Protein AF-A0A1Q8QD48-F1 (afdb_monomer_lite)

Structure (mmCIF, N/CA/C/O backbone):
data_AF-A0A1Q8QD48-F1
#
_entry.id   AF-A0A1Q8QD48-F1
#
loop_
_atom_site.group_PDB
_atom_site.id
_atom_site.type_symbol
_atom_site.label_atom_id
_atom_site.label_alt_id
_atom_site.label_comp_id
_atom_site.label_asym_id
_atom_site.label_entity_id
_atom_site.label_seq_id
_atom_site.pdbx_PDB_ins_code
_atom_site.Cartn_x
_atom_site.Cartn_y
_atom_site.Cartn_z
_atom_site.occupancy
_atom_site.B_iso_or_equiv
_atom_site.auth_seq_id
_atom_site.auth_comp_id
_atom_site.auth_asym_id
_atom_site.auth_atom_id
_atom_site.pdbx_PDB_model_num
ATOM 1 N N . MET A 1 1 ? 2.555 -24.378 -11.777 1.00 72.38 1 MET A N 1
ATOM 2 C CA . MET A 1 1 ? 2.546 -22.949 -12.158 1.00 72.38 1 MET A CA 1
ATOM 3 C C . MET A 1 1 ? 3.337 -22.223 -11.089 1.00 72.38 1 MET A C 1
ATOM 5 O O . MET A 1 1 ? 3.162 -22.597 -9.940 1.00 72.38 1 MET A O 1
ATOM 9 N N . ALA A 1 2 ? 4.235 -21.308 -11.454 1.00 91.12 2 ALA A N 1
ATOM 10 C CA . ALA A 1 2 ? 5.030 -20.559 -10.479 1.00 91.12 2 ALA A CA 1
ATOM 11 C C . ALA A 1 2 ? 4.409 -19.172 -10.246 1.00 91.12 2 ALA A C 1
ATOM 13 O O . ALA A 1 2 ? 4.040 -18.498 -11.209 1.00 91.12 2 ALA A O 1
ATOM 14 N N . SER A 1 3 ? 4.301 -18.767 -8.985 1.00 95.19 3 SER A N 1
ATOM 15 C CA . SER A 1 3 ? 3.866 -17.458 -8.505 1.00 95.19 3 SER A CA 1
ATOM 16 C C . SER A 1 3 ? 5.084 -16.547 -8.335 1.00 95.19 3 SER A C 1
ATOM 18 O O . SER A 1 3 ? 5.911 -16.737 -7.441 1.00 95.19 3 SER A O 1
ATOM 20 N N . VAL A 1 4 ? 5.222 -15.555 -9.219 1.00 97.25 4 VAL A N 1
ATOM 21 C CA . VAL A 1 4 ? 6.337 -14.596 -9.199 1.00 97.25 4 VAL A CA 1
ATOM 22 C C . VAL A 1 4 ? 5.807 -13.200 -8.913 1.00 97.25 4 VAL A C 1
ATOM 24 O O . VAL A 1 4 ? 4.883 -12.729 -9.572 1.00 97.25 4 VAL A O 1
ATOM 27 N N . SER A 1 5 ? 6.421 -12.513 -7.954 1.00 97.81 5 SER A N 1
ATOM 28 C CA . SER A 1 5 ? 6.022 -11.174 -7.538 1.00 97.81 5 SER A CA 1
ATOM 29 C C . SER A 1 5 ? 7.108 -10.135 -7.813 1.00 97.81 5 SER A C 1
ATOM 31 O O . SER A 1 5 ? 8.274 -10.336 -7.470 1.00 97.81 5 SER A O 1
ATOM 33 N N . VAL A 1 6 ? 6.721 -8.997 -8.398 1.00 98.25 6 VAL A N 1
ATOM 34 C CA . VAL A 1 6 ? 7.604 -7.845 -8.635 1.00 98.25 6 VAL A CA 1
ATOM 35 C C . VAL A 1 6 ? 7.348 -6.785 -7.572 1.00 98.25 6 VAL A C 1
ATOM 37 O O . VAL A 1 6 ? 6.265 -6.209 -7.504 1.00 98.25 6 VAL A O 1
ATOM 40 N N . MET A 1 7 ? 8.350 -6.500 -6.743 1.00 98.31 7 MET A N 1
ATOM 41 C CA . MET A 1 7 ? 8.185 -5.676 -5.547 1.00 98.31 7 MET A CA 1
ATOM 42 C C . MET A 1 7 ? 9.182 -4.511 -5.503 1.00 98.31 7 MET A C 1
ATOM 44 O O . ME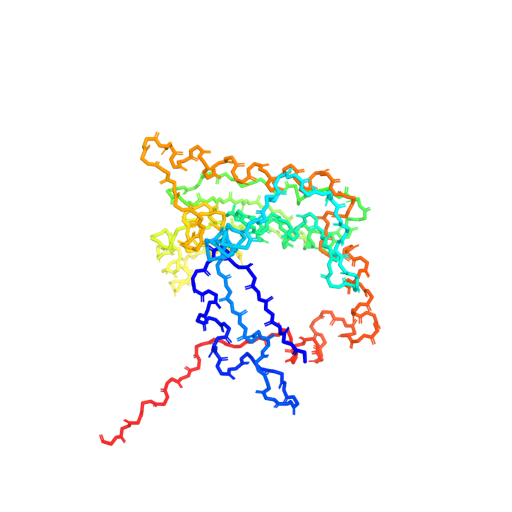T A 1 7 ? 10.370 -4.680 -5.772 1.00 98.31 7 MET A O 1
ATOM 48 N N . PRO A 1 8 ? 8.789 -3.306 -5.061 1.00 97.81 8 PRO A N 1
ATOM 49 C CA . PRO A 1 8 ? 9.738 -2.215 -4.831 1.00 97.81 8 PRO A CA 1
ATOM 50 C C . PRO A 1 8 ? 10.552 -2.403 -3.533 1.00 97.81 8 PRO A C 1
ATOM 52 O O . PRO A 1 8 ? 11.228 -1.485 -3.071 1.00 97.81 8 PRO A O 1
ATOM 55 N N . CYS A 1 9 ? 10.491 -3.579 -2.905 1.00 97.44 9 CYS A N 1
ATOM 56 C CA . CYS A 1 9 ? 10.984 -3.834 -1.559 1.00 97.44 9 CYS A CA 1
ATOM 57 C C . CYS A 1 9 ? 11.809 -5.120 -1.507 1.00 97.44 9 CYS A C 1
ATOM 59 O O . CYS A 1 9 ? 11.377 -6.165 -1.983 1.00 97.44 9 CYS A O 1
ATOM 61 N N . THR A 1 10 ? 12.973 -5.057 -0.864 1.00 96.88 10 THR A N 1
ATOM 62 C CA . THR A 1 10 ? 13.809 -6.235 -0.607 1.00 96.88 10 THR A CA 1
ATOM 63 C C . THR A 1 10 ? 13.262 -7.092 0.534 1.00 96.88 10 THR A C 1
ATOM 65 O O . THR A 1 10 ? 13.384 -8.311 0.479 1.00 96.88 10 THR A O 1
ATOM 68 N N . ALA A 1 11 ? 12.594 -6.495 1.529 1.00 97.62 11 ALA A N 1
ATOM 69 C CA . ALA A 1 11 ? 12.016 -7.232 2.657 1.00 97.62 11 ALA A CA 1
ATOM 70 C C . ALA A 1 11 ? 10.914 -8.218 2.230 1.00 97.62 11 ALA A C 1
ATOM 72 O O . ALA A 1 11 ? 10.701 -9.220 2.903 1.00 97.62 11 ALA A O 1
ATOM 73 N N . LYS A 1 12 ? 10.264 -7.989 1.079 1.00 98.12 12 LYS A N 1
ATOM 74 C CA . LYS A 1 12 ? 9.277 -8.920 0.515 1.00 98.12 12 LYS A CA 1
ATOM 75 C C . LYS A 1 12 ? 9.879 -10.278 0.133 1.00 98.12 12 LYS A C 1
ATOM 77 O O . LYS A 1 12 ? 9.175 -11.274 0.217 1.00 98.12 12 LYS A O 1
ATOM 82 N N . LYS A 1 13 ? 11.183 -10.349 -0.180 1.00 98.31 13 LYS A N 1
ATOM 83 C CA . LYS A 1 13 ? 11.887 -11.634 -0.356 1.00 98.31 13 LYS A CA 1
ATOM 84 C C . LYS A 1 13 ? 11.921 -12.442 0.948 1.00 98.31 13 LYS A C 1
ATOM 86 O O . LYS A 1 13 ? 11.755 -13.650 0.913 1.00 98.31 13 LYS A O 1
ATOM 91 N N . HIS A 1 14 ? 12.124 -11.776 2.089 1.00 97.19 14 HIS A N 1
ATOM 92 C CA . HIS A 1 14 ? 12.097 -12.435 3.397 1.00 97.19 14 HIS A CA 1
ATOM 93 C C . HIS A 1 14 ? 10.675 -12.826 3.805 1.00 97.19 14 HIS A C 1
ATOM 95 O O . HIS A 1 14 ? 10.479 -13.929 4.297 1.00 97.19 14 HIS A O 1
ATOM 101 N N . GLU A 1 15 ? 9.689 -11.953 3.571 1.00 97.75 15 GLU A N 1
ATOM 102 C CA . GLU A 1 15 ? 8.283 -12.267 3.843 1.00 97.75 15 GLU A CA 1
ATOM 103 C C . GLU A 1 15 ? 7.838 -13.520 3.080 1.00 97.75 15 GLU A C 1
ATOM 105 O O . GLU A 1 15 ? 7.364 -14.447 3.719 1.00 97.75 15 GLU A O 1
ATOM 110 N N . ALA A 1 16 ? 8.075 -13.592 1.766 1.00 97.25 16 ALA A N 1
ATOM 111 C CA . ALA A 1 16 ? 7.722 -14.756 0.944 1.00 97.25 16 ALA A CA 1
ATOM 112 C C . ALA A 1 16 ? 8.413 -16.064 1.377 1.00 97.25 16 ALA A C 1
ATOM 114 O O . ALA A 1 16 ? 7.926 -17.144 1.074 1.00 97.25 16 ALA A O 1
ATOM 115 N N . ALA A 1 17 ? 9.541 -15.975 2.090 1.00 96.00 17 ALA A N 1
ATOM 116 C CA . ALA A 1 17 ? 10.284 -17.131 2.588 1.00 96.00 17 ALA A CA 1
ATOM 117 C C . ALA A 1 17 ? 9.842 -17.591 3.992 1.00 96.00 17 ALA A C 1
ATOM 119 O O . ALA A 1 17 ? 10.458 -18.499 4.557 1.00 96.00 17 ALA A O 1
ATOM 120 N N . ARG A 1 18 ? 8.831 -16.953 4.595 1.00 95.75 18 ARG A N 1
ATOM 121 C CA . ARG A 1 18 ? 8.318 -17.345 5.913 1.00 95.75 18 ARG A CA 1
ATOM 122 C C . ARG A 1 18 ? 7.632 -18.714 5.831 1.00 95.75 18 ARG A C 1
ATOM 124 O O . ARG A 1 18 ? 6.765 -18.887 4.979 1.00 95.75 18 ARG A O 1
ATOM 131 N N . PRO A 1 19 ? 7.968 -19.671 6.716 1.00 93.38 19 PRO A N 1
ATOM 132 C CA . PRO A 1 19 ? 7.455 -21.041 6.635 1.00 93.38 19 PRO A CA 1
ATOM 133 C C . PRO A 1 19 ? 5.935 -21.150 6.817 1.00 93.38 19 PRO A C 1
ATOM 135 O O . PRO A 1 19 ? 5.340 -22.132 6.390 1.00 93.38 19 PRO A O 1
ATOM 138 N N . GLU A 1 20 ? 5.308 -20.169 7.463 1.00 93.50 20 GLU A N 1
ATOM 139 C CA . GLU A 1 20 ? 3.861 -20.088 7.653 1.00 93.50 20 GLU A CA 1
ATOM 140 C C . GLU A 1 20 ? 3.093 -19.499 6.456 1.00 93.50 20 GLU A C 1
ATOM 142 O O . GLU A 1 20 ? 1.866 -19.508 6.488 1.00 93.50 20 GLU A O 1
ATOM 147 N N . LEU A 1 21 ? 3.774 -18.971 5.430 1.00 95.06 21 LEU A N 1
ATOM 148 C CA . LEU A 1 21 ? 3.150 -18.417 4.217 1.00 95.06 21 LEU A CA 1
ATOM 149 C C . LEU A 1 21 ? 3.179 -19.442 3.078 1.00 95.06 21 LEU A C 1
ATOM 151 O O . LEU A 1 21 ? 3.873 -19.286 2.067 1.00 95.06 21 LEU A O 1
ATOM 155 N N . CYS A 1 22 ? 2.443 -20.526 3.305 1.00 94.06 22 CYS A N 1
ATOM 156 C CA . CYS A 1 22 ? 2.311 -21.646 2.390 1.00 94.06 22 CYS A CA 1
ATOM 157 C C . CYS A 1 22 ? 0.847 -22.082 2.291 1.00 94.06 22 CYS A C 1
ATOM 159 O O . CYS A 1 22 ? 0.117 -22.085 3.286 1.00 94.06 22 CYS A O 1
ATOM 161 N N . ALA A 1 23 ? 0.459 -22.576 1.118 1.00 89.88 23 ALA A N 1
ATOM 162 C CA . ALA A 1 23 ? -0.851 -23.154 0.876 1.00 89.88 23 ALA A CA 1
ATOM 163 C C . ALA A 1 23 ? -1.100 -24.343 1.832 1.00 89.88 23 ALA A C 1
ATOM 165 O O . ALA A 1 23 ? -0.336 -25.316 1.788 1.00 89.88 23 ALA A O 1
ATOM 166 N N . PRO A 1 24 ? -2.173 -24.329 2.649 1.00 85.44 24 PRO A N 1
ATOM 167 C CA . PRO A 1 24 ? -2.380 -25.328 3.704 1.00 85.44 24 PRO A CA 1
ATOM 168 C C . PRO A 1 24 ? -2.410 -26.783 3.219 1.00 85.44 24 PRO A C 1
ATOM 170 O O . PRO A 1 24 ? -1.944 -27.682 3.914 1.00 85.44 24 PRO A O 1
ATOM 173 N N . GLU A 1 25 ? -2.946 -27.027 2.021 1.00 85.81 25 GLU A N 1
ATOM 174 C CA . GLU A 1 25 ? -3.147 -28.382 1.493 1.00 85.81 25 GLU A CA 1
ATOM 175 C C . GLU A 1 25 ? -1.878 -29.000 0.889 1.00 85.81 25 GLU A C 1
ATOM 177 O O . GLU A 1 25 ? -1.669 -30.208 0.983 1.00 85.81 25 GLU A O 1
ATOM 182 N N . SER A 1 26 ? -1.039 -28.188 0.242 1.00 89.56 26 SER A N 1
ATOM 183 C CA . SER A 1 26 ? 0.125 -28.663 -0.517 1.00 89.56 26 SER A CA 1
ATOM 184 C C . SER A 1 26 ? 1.457 -28.377 0.174 1.00 89.56 26 SER A C 1
ATOM 186 O O . SER A 1 26 ? 2.468 -28.981 -0.184 1.00 89.56 26 SER A O 1
ATOM 188 N N . GLY A 1 27 ? 1.475 -27.447 1.134 1.00 90.62 27 GLY A N 1
ATOM 189 C CA . GLY A 1 27 ? 2.695 -26.928 1.747 1.00 90.62 27 GLY A CA 1
ATOM 190 C C . GLY A 1 27 ? 3.569 -26.117 0.786 1.00 90.62 27 GLY A C 1
ATOM 191 O O . GLY A 1 27 ? 4.709 -25.808 1.128 1.00 90.62 27 GLY A O 1
ATOM 192 N N . LEU A 1 28 ? 3.072 -25.794 -0.414 1.00 93.75 28 LEU A N 1
ATOM 193 C CA . LEU A 1 28 ? 3.795 -24.963 -1.374 1.00 93.75 28 LEU A CA 1
ATOM 194 C C . LEU A 1 28 ? 3.789 -23.497 -0.918 1.00 93.75 28 LEU A C 1
ATOM 196 O O . LEU A 1 28 ? 2.756 -23.048 -0.421 1.00 93.75 28 LEU A O 1
ATOM 200 N N . PRO A 1 29 ? 4.885 -22.744 -1.115 1.00 95.25 29 PRO A N 1
ATOM 201 C CA . PRO A 1 29 ? 4.921 -21.318 -0.801 1.00 95.25 29 PRO A CA 1
ATOM 202 C C . PRO A 1 29 ? 3.826 -20.536 -1.534 1.00 95.25 29 PRO A C 1
ATOM 204 O O . PRO A 1 29 ? 3.558 -20.796 -2.707 1.00 95.25 29 PRO A O 1
ATOM 207 N N . ASP A 1 30 ? 3.245 -19.529 -0.878 1.00 95.50 30 ASP A N 1
ATOM 208 C CA . ASP A 1 30 ? 2.248 -18.648 -1.513 1.00 95.50 30 ASP A CA 1
ATOM 209 C C . ASP A 1 30 ? 2.860 -17.832 -2.673 1.00 95.50 30 ASP A C 1
ATOM 211 O O . ASP A 1 30 ? 2.208 -17.511 -3.674 1.00 95.50 30 ASP A O 1
ATOM 215 N N . VAL A 1 31 ? 4.145 -17.489 -2.540 1.00 97.44 31 VAL A N 1
ATOM 216 C CA . VAL A 1 31 ? 4.940 -16.769 -3.540 1.00 97.44 31 VAL A CA 1
ATOM 217 C C . VAL A 1 31 ? 6.268 -17.495 -3.722 1.00 97.44 31 VAL A C 1
ATOM 219 O O . VAL A 1 31 ? 7.122 -17.453 -2.840 1.00 97.44 31 VAL A O 1
ATOM 222 N N . ASP A 1 32 ? 6.469 -18.120 -4.884 1.00 96.88 32 ASP A N 1
ATOM 223 C CA . ASP A 1 32 ? 7.691 -18.876 -5.183 1.00 96.88 32 ASP A CA 1
ATOM 224 C C . ASP A 1 32 ? 8.918 -17.962 -5.285 1.00 96.88 32 ASP A C 1
ATOM 226 O O . ASP A 1 32 ? 10.007 -18.301 -4.820 1.00 96.88 32 ASP A O 1
ATOM 230 N N . VAL A 1 33 ? 8.765 -16.798 -5.929 1.00 97.56 33 VAL A N 1
ATOM 231 C CA . VAL A 1 33 ? 9.881 -15.881 -6.191 1.00 97.56 33 VAL A CA 1
ATOM 232 C C . VAL A 1 33 ? 9.442 -14.430 -6.055 1.00 97.56 33 VAL A C 1
ATOM 234 O O . VAL A 1 33 ? 8.462 -13.996 -6.654 1.00 97.56 33 VAL A O 1
ATOM 237 N N . VAL A 1 34 ? 10.244 -13.639 -5.342 1.00 98.56 34 VAL A N 1
ATOM 238 C CA . VAL A 1 34 ? 10.137 -12.177 -5.339 1.00 98.56 34 VAL A CA 1
ATOM 239 C C . VAL A 1 34 ? 11.339 -11.572 -6.058 1.00 98.56 34 VAL A C 1
ATOM 241 O O . VAL A 1 34 ? 12.486 -11.720 -5.619 1.00 98.56 34 VAL A O 1
ATOM 244 N N . ILE A 1 35 ? 11.075 -10.830 -7.131 1.00 98.12 35 ILE A N 1
ATOM 245 C CA . ILE A 1 35 ? 12.057 -9.973 -7.799 1.00 98.12 35 ILE A CA 1
ATOM 246 C C . ILE A 1 35 ? 11.753 -8.506 -7.517 1.00 98.12 35 ILE A C 1
ATOM 248 O O . ILE A 1 35 ? 10.619 -8.104 -7.272 1.00 98.12 35 ILE A O 1
ATOM 252 N N . THR A 1 36 ? 12.787 -7.683 -7.509 1.00 98.56 36 THR A N 1
ATOM 253 C CA . THR A 1 36 ? 12.672 -6.251 -7.276 1.00 98.56 36 THR A CA 1
ATOM 254 C C . THR A 1 36 ? 12.408 -5.505 -8.578 1.00 98.56 36 THR A C 1
ATOM 256 O O . THR A 1 36 ? 12.757 -5.979 -9.658 1.00 98.56 36 THR A O 1
ATOM 259 N N . VAL A 1 37 ? 11.849 -4.295 -8.490 1.00 97.75 37 VAL A N 1
ATOM 260 C CA . VAL A 1 37 ? 11.702 -3.409 -9.662 1.00 97.75 37 VAL A CA 1
ATOM 261 C C . VAL A 1 37 ? 13.063 -3.134 -10.318 1.00 97.75 37 VAL A C 1
ATOM 263 O O . VAL A 1 37 ? 13.158 -3.074 -11.540 1.00 97.75 37 VAL A O 1
ATOM 266 N N . ALA A 1 38 ? 14.127 -2.991 -9.520 1.00 97.12 38 ALA A N 1
ATOM 267 C CA . ALA A 1 38 ? 15.484 -2.824 -10.031 1.00 97.12 38 ALA A CA 1
ATOM 268 C C . ALA A 1 38 ? 15.999 -4.070 -10.779 1.00 97.12 38 ALA A C 1
ATOM 270 O O . ALA A 1 38 ? 16.576 -3.916 -11.851 1.00 97.12 38 ALA A O 1
ATOM 271 N N . GLU A 1 39 ? 15.770 -5.280 -10.254 1.00 97.75 39 GLU A N 1
ATOM 272 C CA . GLU A 1 39 ? 16.133 -6.542 -10.927 1.00 97.75 39 GLU A CA 1
ATOM 273 C C . GLU A 1 39 ? 15.363 -6.706 -12.247 1.00 97.75 39 GLU A C 1
ATOM 275 O O . GLU A 1 39 ? 15.979 -6.950 -13.282 1.00 97.75 39 GLU A O 1
ATOM 280 N N . LEU A 1 40 ? 14.045 -6.466 -12.247 1.00 97.50 40 LEU A N 1
ATOM 281 C CA . LEU A 1 40 ? 13.240 -6.511 -13.472 1.00 97.50 40 LEU A CA 1
ATOM 282 C C . LEU A 1 40 ? 13.742 -5.504 -14.518 1.00 97.50 40 LEU A C 1
ATOM 284 O O . LEU A 1 40 ? 13.851 -5.834 -15.695 1.00 97.50 40 LEU A O 1
ATOM 288 N N . ALA A 1 41 ? 14.090 -4.285 -14.100 1.00 95.75 41 ALA A N 1
ATOM 289 C CA . ALA A 1 41 ? 14.610 -3.267 -15.009 1.00 95.75 41 ALA A CA 1
ATOM 290 C C . ALA A 1 41 ? 15.954 -3.659 -15.651 1.00 95.75 41 ALA A C 1
ATOM 292 O O . ALA A 1 41 ? 16.231 -3.232 -16.771 1.00 95.75 41 ALA A O 1
ATOM 293 N N . VAL A 1 42 ? 16.794 -4.442 -14.964 1.00 95.81 42 VAL A N 1
ATOM 294 C CA . VAL A 1 42 ? 18.026 -5.000 -15.546 1.00 95.81 42 VAL A CA 1
ATOM 295 C C . VAL A 1 42 ? 17.680 -6.065 -16.581 1.00 95.81 42 VAL A C 1
ATOM 297 O O . VAL A 1 42 ? 18.144 -5.964 -17.713 1.00 95.81 42 VAL A O 1
ATOM 300 N N . TRP A 1 43 ? 16.797 -7.007 -16.246 1.00 96.44 43 TRP A N 1
ATOM 301 C CA . TRP A 1 43 ? 16.396 -8.078 -17.163 1.00 96.44 43 TRP A CA 1
ATOM 302 C C . TRP A 1 43 ? 15.739 -7.562 -18.442 1.00 96.44 43 TRP A C 1
ATOM 304 O O . TRP A 1 43 ? 16.062 -8.038 -19.526 1.00 96.44 43 TRP A O 1
ATOM 314 N N . LEU A 1 44 ? 14.869 -6.551 -18.345 1.00 96.69 44 LEU A N 1
ATOM 315 C CA . LEU A 1 44 ? 14.264 -5.924 -19.525 1.00 96.69 44 LEU A CA 1
ATOM 316 C C . LEU A 1 44 ? 15.335 -5.340 -20.462 1.00 96.69 44 LEU A C 1
ATOM 318 O O . LEU A 1 44 ? 15.263 -5.534 -21.672 1.00 96.69 44 LEU A O 1
ATOM 322 N N . LYS A 1 45 ? 16.366 -4.686 -19.909 1.00 95.50 45 LYS A N 1
ATOM 323 C CA . LYS A 1 45 ? 17.481 -4.135 -20.697 1.00 95.50 45 LYS A CA 1
ATOM 324 C C . LYS A 1 45 ? 18.343 -5.225 -21.327 1.00 95.50 45 LYS A C 1
ATOM 326 O O . LYS A 1 45 ? 18.714 -5.094 -22.488 1.00 95.50 45 LYS A O 1
ATOM 331 N N . GLU A 1 46 ? 18.656 -6.282 -20.582 1.00 97.25 46 GLU A N 1
ATOM 332 C CA . GLU A 1 46 ? 19.434 -7.426 -21.081 1.00 97.25 46 GLU A CA 1
ATOM 333 C C . GLU A 1 46 ? 18.698 -8.174 -22.199 1.00 97.25 46 GLU A C 1
ATOM 335 O O . GLU A 1 46 ? 19.323 -8.614 -23.161 1.00 97.25 46 GLU A O 1
ATOM 340 N N . ALA A 1 47 ? 17.370 -8.251 -22.115 1.00 97.62 47 ALA A N 1
ATOM 341 C CA . ALA A 1 47 ? 16.517 -8.824 -23.150 1.00 97.62 47 ALA A CA 1
ATOM 342 C C . ALA A 1 47 ? 16.307 -7.896 -24.365 1.00 97.62 47 ALA A C 1
ATOM 344 O O . ALA A 1 47 ? 15.650 -8.295 -25.324 1.00 97.62 47 ALA A O 1
ATOM 345 N N . GLY A 1 48 ? 16.831 -6.664 -24.339 1.00 97.25 48 GLY A N 1
ATOM 346 C CA . GLY A 1 48 ? 16.623 -5.677 -25.402 1.00 97.25 48 GLY A CA 1
ATOM 347 C C . GLY A 1 48 ? 15.182 -5.162 -25.499 1.00 97.25 48 GLY A C 1
ATOM 348 O O . GLY A 1 48 ? 14.770 -4.712 -26.565 1.00 97.25 48 GLY A O 1
ATOM 349 N N . ILE A 1 49 ? 14.411 -5.239 -24.409 1.00 97.25 49 ILE A N 1
ATOM 350 C CA . ILE A 1 49 ? 13.017 -4.792 -24.354 1.00 97.25 49 ILE A CA 1
ATOM 351 C C . ILE A 1 49 ? 12.968 -3.301 -24.008 1.00 97.25 49 ILE A C 1
ATOM 353 O O . ILE A 1 49 ? 13.334 -2.882 -22.907 1.00 97.25 49 ILE A O 1
ATOM 357 N N . ASP A 1 50 ? 12.457 -2.502 -24.942 1.00 95.44 50 ASP A N 1
ATOM 358 C CA . ASP A 1 50 ? 12.213 -1.072 -24.766 1.00 95.44 50 ASP A CA 1
ATOM 359 C C . ASP A 1 50 ? 10.780 -0.827 -24.272 1.00 95.44 50 ASP A C 1
ATOM 361 O O . ASP A 1 50 ? 9.853 -0.635 -25.052 1.00 95.44 50 ASP A O 1
ATOM 365 N N . LEU A 1 51 ? 10.589 -0.871 -22.949 1.00 93.50 51 LEU A N 1
ATOM 366 C CA . LEU A 1 51 ? 9.266 -0.767 -22.318 1.00 93.50 51 LEU A CA 1
ATOM 367 C C . LEU A 1 51 ? 8.436 0.453 -22.789 1.00 93.50 51 LEU A C 1
ATOM 369 O O . LEU A 1 51 ? 7.252 0.265 -23.050 1.00 93.50 51 LEU A O 1
ATOM 373 N N . PRO A 1 52 ? 8.999 1.673 -22.939 1.00 94.94 52 PRO A N 1
ATOM 374 C CA . PRO A 1 52 ? 8.248 2.833 -23.426 1.00 94.94 52 PRO A CA 1
ATOM 375 C C . PRO A 1 52 ? 7.705 2.735 -24.858 1.00 94.94 52 PRO A C 1
ATOM 377 O O . PRO A 1 52 ? 6.836 3.533 -25.199 1.00 94.94 52 PRO A O 1
ATOM 380 N N . SER A 1 53 ? 8.224 1.836 -25.705 1.00 95.69 53 SER A N 1
ATOM 381 C CA . SER A 1 53 ? 7.733 1.664 -27.083 1.00 95.69 53 SER A CA 1
ATOM 382 C C . SER A 1 53 ? 6.741 0.515 -27.251 1.00 95.69 53 SER A C 1
ATOM 384 O O . SER A 1 53 ? 6.183 0.355 -28.339 1.00 95.69 53 SER A O 1
ATOM 386 N N . LEU A 1 54 ? 6.492 -0.269 -26.199 1.00 96.25 54 LEU A N 1
ATOM 387 C CA . LEU A 1 54 ? 5.487 -1.326 -26.231 1.00 96.25 54 LEU A CA 1
ATOM 388 C C . LEU A 1 54 ? 4.072 -0.739 -26.239 1.00 96.25 54 LEU A C 1
ATOM 390 O O . LEU A 1 54 ? 3.812 0.314 -25.660 1.00 96.25 54 LEU A O 1
ATOM 394 N N . ALA A 1 55 ? 3.154 -1.439 -26.905 1.00 96.75 55 ALA A N 1
ATOM 395 C CA . ALA A 1 55 ? 1.736 -1.120 -26.831 1.00 96.75 55 ALA A CA 1
ATOM 396 C C . ALA A 1 55 ? 1.174 -1.512 -25.457 1.00 96.75 55 ALA A C 1
ATOM 398 O O . ALA A 1 55 ? 1.596 -2.509 -24.870 1.00 96.75 55 ALA A O 1
ATOM 399 N N . ASP A 1 56 ? 0.200 -0.744 -24.972 1.00 94.75 56 ASP A N 1
ATOM 400 C CA . ASP A 1 56 ? -0.519 -1.082 -23.748 1.00 94.75 56 ASP A CA 1
ATOM 401 C C . ASP A 1 56 ? -1.357 -2.350 -23.955 1.00 94.75 56 ASP A C 1
ATOM 403 O O . ASP A 1 56 ? -2.092 -2.482 -24.938 1.00 94.75 56 ASP A O 1
ATOM 407 N N . GLU A 1 57 ? -1.297 -3.257 -22.984 1.00 94.88 57 GLU A N 1
ATOM 408 C CA . GLU A 1 57 ? -2.096 -4.479 -22.946 1.00 94.88 57 GLU A CA 1
ATOM 409 C C . GLU A 1 57 ? -2.833 -4.590 -21.602 1.00 94.88 57 GLU A C 1
ATOM 411 O O . GLU A 1 57 ? -2.324 -4.147 -20.566 1.00 94.88 57 GLU A O 1
ATOM 416 N N . PRO A 1 58 ? -4.055 -5.152 -21.583 1.00 91.88 58 PRO A N 1
ATOM 417 C CA . PRO A 1 58 ? -4.778 -5.371 -20.340 1.00 91.88 58 PRO A CA 1
ATOM 418 C C . PRO A 1 58 ? -4.125 -6.484 -19.510 1.00 91.88 58 PRO A C 1
ATOM 420 O O . PRO A 1 58 ? -3.598 -7.454 -20.046 1.00 91.88 58 PRO A O 1
ATOM 423 N N . PHE A 1 59 ? -4.241 -6.386 -18.186 1.00 93.06 59 PHE A N 1
ATOM 424 C CA . PHE A 1 59 ? -3.868 -7.481 -17.289 1.00 93.06 59 PHE A CA 1
ATOM 425 C C . PHE A 1 59 ? -4.841 -8.665 -17.393 1.00 93.06 59 PHE A C 1
ATOM 427 O O . PHE A 1 59 ? -6.036 -8.487 -17.654 1.00 93.06 59 PHE A O 1
ATOM 434 N N . ASP A 1 60 ? -4.346 -9.863 -17.079 1.00 93.25 60 ASP A N 1
ATOM 435 C CA . ASP A 1 60 ? -5.152 -11.083 -17.023 1.00 93.25 60 ASP A CA 1
ATOM 436 C C . ASP A 1 60 ? -6.241 -11.017 -15.939 1.00 93.25 60 ASP A C 1
ATOM 438 O O . ASP A 1 60 ? -6.004 -10.620 -14.798 1.00 93.25 60 ASP A O 1
ATOM 442 N N . ALA A 1 61 ? -7.454 -11.466 -16.262 1.00 88.50 61 ALA A N 1
ATOM 443 C CA . ALA A 1 61 ? -8.546 -11.600 -15.298 1.00 88.50 61 ALA A CA 1
ATOM 444 C C . ALA A 1 61 ? -8.598 -13.030 -14.709 1.00 88.50 61 ALA A C 1
ATOM 446 O O . ALA A 1 61 ? -8.302 -13.983 -15.426 1.00 88.50 61 ALA A O 1
ATOM 447 N N . PRO A 1 62 ? -9.019 -13.215 -13.438 1.00 83.44 62 PRO A N 1
ATOM 448 C CA . PRO A 1 62 ? -9.586 -12.201 -12.543 1.00 83.44 62 PRO A CA 1
ATOM 449 C C . PRO A 1 62 ? -8.553 -11.429 -11.701 1.00 83.44 62 PRO A C 1
ATOM 451 O O . PRO A 1 62 ? -8.868 -10.336 -11.235 1.00 83.44 62 PRO A O 1
ATOM 454 N N . LEU A 1 63 ? -7.335 -11.954 -11.523 1.00 85.81 63 LEU A N 1
ATOM 455 C CA . LEU A 1 63 ? -6.358 -11.434 -10.551 1.00 85.81 63 LEU A CA 1
ATOM 456 C C . LEU A 1 63 ? -5.734 -10.079 -10.931 1.00 85.81 63 LEU A C 1
ATOM 458 O O . LEU A 1 63 ? -5.223 -9.378 -10.063 1.00 85.81 63 LEU A O 1
ATOM 462 N N . GLY A 1 64 ? -5.804 -9.678 -12.200 1.00 86.12 64 GLY A N 1
ATOM 463 C CA . GLY A 1 64 ? -5.316 -8.389 -12.692 1.00 86.12 64 GLY A CA 1
ATOM 464 C C . GLY A 1 64 ? -6.297 -7.227 -12.537 1.00 86.12 64 GLY A C 1
ATOM 465 O O . GLY A 1 64 ? -5.950 -6.093 -12.860 1.00 86.12 64 GLY A O 1
ATOM 466 N N . ARG A 1 65 ? -7.524 -7.463 -12.048 1.00 90.00 65 ARG A N 1
ATOM 467 C CA . ARG A 1 65 ? -8.483 -6.384 -11.761 1.00 90.00 65 ARG A CA 1
ATOM 468 C C . ARG A 1 65 ? -8.230 -5.823 -10.365 1.00 90.00 65 ARG A C 1
ATOM 470 O O . ARG A 1 65 ? -8.334 -6.546 -9.378 1.00 90.00 65 ARG A O 1
ATOM 477 N N . TYR A 1 66 ? -7.965 -4.524 -10.272 1.00 93.75 66 TYR A N 1
ATOM 478 C CA . TYR A 1 66 ? -7.708 -3.806 -9.020 1.00 93.75 66 TYR A CA 1
ATOM 479 C C . TYR A 1 66 ? -8.524 -2.511 -8.942 1.00 93.75 66 TYR A C 1
ATOM 481 O O . TYR A 1 66 ? -9.082 -2.049 -9.936 1.00 93.75 66 TYR A O 1
ATOM 489 N N . SER A 1 67 ? -8.609 -1.930 -7.744 1.00 95.25 67 SER A N 1
ATOM 490 C CA . SER A 1 67 ? -9.259 -0.639 -7.510 1.00 95.25 67 SER A CA 1
ATOM 491 C C . SER A 1 67 ? -8.238 0.452 -7.194 1.00 95.25 67 SER A C 1
ATOM 493 O O . SER A 1 67 ? -7.109 0.169 -6.787 1.00 95.25 67 SER A O 1
ATOM 495 N N . GLY A 1 68 ? -8.652 1.712 -7.313 1.00 95.12 68 GLY A N 1
ATOM 496 C CA . GLY A 1 68 ? -7.844 2.867 -6.917 1.00 95.12 68 GLY A CA 1
ATOM 497 C C . GLY A 1 68 ? -7.386 2.838 -5.453 1.00 95.12 68 GLY A C 1
ATOM 498 O O . GLY A 1 68 ? -6.253 3.213 -5.158 1.00 95.12 68 GLY A O 1
ATOM 499 N N . ALA A 1 69 ? -8.189 2.267 -4.548 1.00 95.00 69 ALA A N 1
ATOM 500 C CA . ALA A 1 69 ? -7.776 1.993 -3.172 1.00 95.00 69 ALA A CA 1
ATOM 501 C C . ALA A 1 69 ? -6.549 1.063 -3.106 1.00 95.00 69 ALA A C 1
ATOM 503 O O . ALA A 1 69 ? -5.639 1.314 -2.325 1.00 95.00 69 ALA A O 1
ATOM 504 N N . GLY A 1 70 ? -6.473 0.033 -3.955 1.00 94.94 70 GLY A N 1
ATOM 505 C CA . GLY A 1 70 ? -5.290 -0.829 -4.051 1.00 94.94 70 GLY A CA 1
ATOM 506 C C . GLY A 1 70 ? -4.069 -0.121 -4.646 1.00 94.94 70 GLY A C 1
ATOM 507 O O . GLY A 1 70 ? -2.945 -0.359 -4.213 1.00 94.94 70 GLY A O 1
ATOM 508 N N . VAL A 1 71 ? -4.273 0.799 -5.595 1.00 95.19 71 VAL A N 1
ATOM 509 C CA . VAL A 1 71 ? -3.187 1.567 -6.234 1.00 95.19 71 VAL A CA 1
ATOM 510 C C . VAL A 1 71 ? -2.430 2.433 -5.231 1.00 95.19 71 VAL A C 1
ATOM 512 O O . VAL A 1 71 ? -1.199 2.507 -5.268 1.00 95.19 71 VAL A O 1
ATOM 515 N N . VAL A 1 72 ? -3.145 3.107 -4.328 1.00 96.31 72 VAL A N 1
ATOM 516 C CA . VAL A 1 72 ? -2.520 4.087 -3.430 1.00 96.31 72 VAL A CA 1
ATOM 517 C C . VAL A 1 72 ? -1.666 3.459 -2.329 1.00 96.31 72 VAL A C 1
ATOM 519 O O . VAL A 1 72 ? -0.850 4.180 -1.757 1.00 96.31 72 VAL A O 1
ATOM 522 N N . PHE A 1 73 ? -1.743 2.139 -2.096 1.00 97.06 73 PHE A N 1
ATOM 523 C CA . PHE A 1 73 ? -0.930 1.406 -1.102 1.00 97.06 73 PHE A CA 1
ATOM 524 C C . PHE A 1 73 ? 0.567 1.719 -1.195 1.00 97.06 73 PHE A C 1
ATOM 526 O O . PHE A 1 73 ? 1.280 1.682 -0.194 1.00 97.06 73 PHE A O 1
ATOM 533 N N . GLY A 1 74 ? 1.060 2.020 -2.401 1.00 94.69 74 GLY A N 1
ATOM 534 C CA . GLY A 1 74 ? 2.474 2.295 -2.624 1.00 94.69 74 GLY A CA 1
ATOM 535 C C . GLY A 1 74 ? 2.998 3.558 -1.926 1.00 94.69 74 GLY A C 1
ATOM 536 O O . GLY A 1 74 ? 4.211 3.688 -1.750 1.00 94.69 74 GLY A O 1
ATOM 537 N N . ALA A 1 75 ? 2.128 4.483 -1.521 1.00 96.25 75 ALA A N 1
ATOM 538 C CA . ALA A 1 75 ? 2.486 5.702 -0.800 1.00 96.25 75 ALA A CA 1
ATOM 539 C C . ALA A 1 75 ? 2.182 5.573 0.702 1.00 96.25 75 ALA A C 1
ATOM 541 O O . ALA A 1 75 ? 1.179 4.972 1.075 1.00 96.25 75 ALA A O 1
ATOM 542 N N . SER A 1 76 ? 2.986 6.209 1.568 1.00 95.06 76 SER A N 1
ATOM 543 C CA . SER A 1 76 ? 2.619 6.321 2.993 1.00 95.06 76 SER A CA 1
ATOM 544 C C . SER A 1 76 ? 1.249 6.986 3.142 1.00 95.06 76 SER A C 1
ATOM 546 O O . SER A 1 76 ? 1.010 8.031 2.525 1.00 95.06 76 SER A O 1
ATOM 548 N N . GLY A 1 77 ? 0.389 6.388 3.960 1.00 96.50 77 GLY A N 1
ATOM 549 C CA . GLY A 1 77 ? -1.010 6.752 4.179 1.00 96.50 77 GLY A CA 1
ATOM 550 C C . GLY A 1 77 ? -1.985 6.110 3.193 1.00 96.50 77 GLY A C 1
ATOM 551 O O . GLY A 1 77 ? -3.192 6.252 3.356 1.00 96.50 77 GLY A O 1
ATOM 552 N N . GLY A 1 78 ? -1.495 5.415 2.165 1.00 96.62 78 GLY A N 1
ATOM 553 C CA . GLY A 1 78 ? -2.343 4.796 1.154 1.00 96.62 78 GLY A CA 1
ATOM 554 C C . GLY A 1 78 ? -3.107 3.573 1.651 1.00 96.62 78 GLY A C 1
ATOM 555 O O . GLY A 1 78 ? -4.260 3.386 1.271 1.00 96.62 78 GLY A O 1
ATOM 556 N N . VAL A 1 79 ? -2.496 2.759 2.519 1.00 97.69 79 VAL A N 1
ATOM 557 C CA . VAL A 1 79 ? -3.166 1.588 3.114 1.00 97.69 79 VAL A CA 1
ATOM 558 C C . VAL A 1 79 ? -4.245 2.054 4.090 1.00 97.69 79 VAL A C 1
ATOM 560 O O . VAL A 1 79 ? -5.369 1.558 4.052 1.00 97.69 79 VAL A O 1
ATOM 563 N N . MET A 1 80 ? -3.919 3.052 4.911 1.00 97.69 80 MET A N 1
ATOM 564 C CA . MET A 1 80 ? -4.824 3.756 5.814 1.00 97.69 80 MET A CA 1
ATOM 565 C C . MET A 1 80 ? -6.032 4.313 5.058 1.00 97.69 80 MET A C 1
ATOM 567 O O . MET A 1 80 ? -7.165 3.983 5.391 1.00 97.69 80 MET A O 1
ATOM 571 N N . GLU A 1 81 ? -5.801 5.096 4.001 1.00 96.75 81 GLU A N 1
ATOM 572 C CA . GLU A 1 81 ? -6.863 5.675 3.172 1.00 96.75 81 GLU A CA 1
ATOM 573 C C . GLU A 1 81 ? -7.764 4.595 2.559 1.00 96.75 81 GLU A C 1
ATOM 575 O O . GLU A 1 81 ? -8.988 4.685 2.623 1.00 96.75 81 GLU A O 1
ATOM 580 N N . ALA A 1 82 ? -7.181 3.534 2.004 1.00 96.38 82 ALA A N 1
ATOM 581 C CA . ALA A 1 82 ? -7.938 2.442 1.405 1.00 96.38 82 ALA A CA 1
ATOM 582 C C . ALA A 1 82 ? -8.797 1.663 2.415 1.00 96.38 82 ALA A C 1
ATOM 584 O O . ALA A 1 82 ? -9.940 1.301 2.112 1.00 96.38 82 ALA A O 1
ATOM 585 N N . ALA A 1 83 ? -8.257 1.415 3.612 1.00 96.25 83 ALA A N 1
ATOM 586 C CA . ALA A 1 83 ? -8.989 0.787 4.703 1.00 96.25 83 ALA A CA 1
ATOM 587 C C . ALA A 1 83 ? -10.142 1.684 5.172 1.00 96.25 83 ALA A C 1
ATOM 589 O O . ALA A 1 83 ? -11.270 1.209 5.304 1.00 96.25 83 ALA A O 1
ATOM 590 N N . LEU A 1 84 ? -9.887 2.985 5.343 1.00 95.12 84 LEU A N 1
ATOM 591 C CA . LEU A 1 84 ? -10.888 3.958 5.774 1.00 95.12 84 LEU A CA 1
ATOM 592 C C . LEU A 1 84 ? -12.009 4.151 4.747 1.00 95.12 84 LEU A C 1
ATOM 594 O O . LEU A 1 84 ? -13.162 4.198 5.160 1.00 95.12 84 LEU A O 1
ATOM 598 N N . ARG A 1 85 ? -11.721 4.166 3.434 1.00 93.75 85 ARG A N 1
ATOM 599 C CA . ARG A 1 85 ? -12.761 4.176 2.379 1.00 93.75 85 ARG A CA 1
ATOM 600 C C . ARG A 1 85 ? -13.791 3.067 2.604 1.00 93.75 85 ARG A C 1
ATOM 602 O O . ARG A 1 85 ? -14.988 3.318 2.664 1.00 93.75 85 ARG A O 1
ATOM 609 N N . THR A 1 86 ? -13.312 1.836 2.794 1.00 93.38 86 THR A N 1
ATOM 610 C CA . THR A 1 86 ? -14.198 0.684 3.017 1.00 93.38 86 THR A CA 1
ATOM 611 C C . THR A 1 86 ? -14.856 0.725 4.397 1.00 93.38 86 THR A C 1
ATOM 613 O O . THR A 1 86 ? -16.034 0.401 4.509 1.00 93.38 86 THR A O 1
ATOM 616 N N . ALA A 1 87 ? -14.138 1.143 5.442 1.00 92.94 87 ALA A N 1
ATOM 617 C CA . ALA A 1 87 ? -14.693 1.234 6.789 1.00 92.94 87 ALA A CA 1
ATOM 618 C C . ALA A 1 87 ? -15.853 2.239 6.867 1.00 92.94 87 ALA A C 1
ATOM 620 O O . 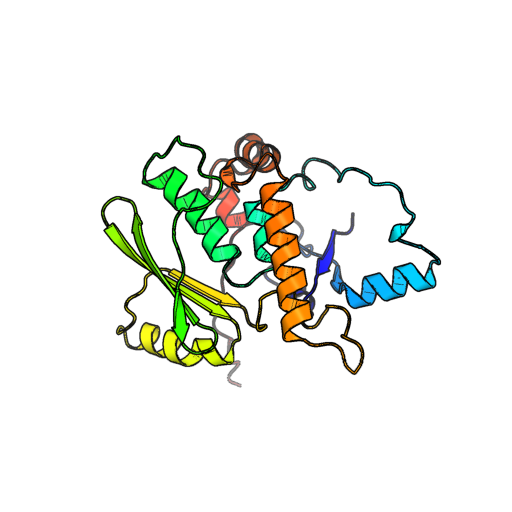ALA A 1 87 ? -16.899 1.901 7.413 1.00 92.94 87 ALA A O 1
ATOM 621 N N . VAL A 1 88 ? -15.703 3.428 6.271 1.00 91.56 88 VAL A N 1
ATOM 622 C CA . VAL A 1 88 ? -16.766 4.444 6.184 1.00 91.56 88 VAL A CA 1
ATOM 623 C C . VAL A 1 88 ? -17.977 3.894 5.431 1.00 91.56 88 VAL A C 1
ATOM 625 O O . VAL A 1 88 ? -19.090 3.939 5.952 1.00 91.56 88 VAL A O 1
ATOM 628 N N . ALA A 1 89 ? -17.764 3.301 4.250 1.00 89.75 89 ALA A N 1
ATOM 629 C CA . ALA A 1 89 ? -18.846 2.737 3.442 1.00 89.75 89 ALA A CA 1
ATOM 630 C C . ALA A 1 89 ? -19.642 1.650 4.192 1.00 89.75 89 ALA A C 1
ATOM 632 O O . ALA A 1 89 ? -20.872 1.626 4.139 1.00 89.75 89 ALA A O 1
ATOM 633 N N . VAL A 1 90 ? -18.948 0.767 4.918 1.00 89.25 90 VAL A N 1
ATOM 634 C CA . VAL A 1 90 ? -19.562 -0.363 5.633 1.00 89.25 90 VAL A CA 1
ATOM 635 C C . VAL A 1 90 ? -20.230 0.062 6.943 1.00 89.25 90 VAL A C 1
ATOM 637 O O . VAL A 1 90 ? -21.296 -0.455 7.267 1.00 89.25 90 VAL A O 1
ATOM 640 N N . VAL A 1 91 ? -19.617 0.964 7.715 1.00 90.38 91 VAL A N 1
ATOM 641 C CA . VAL A 1 91 ? -20.081 1.304 9.071 1.00 90.38 91 VAL A CA 1
ATOM 642 C C . VAL A 1 91 ? -21.142 2.399 9.057 1.00 90.38 91 VAL A C 1
ATOM 644 O O . VAL A 1 91 ? -22.161 2.258 9.729 1.00 90.38 91 VAL A O 1
ATOM 647 N N . ASP A 1 92 ? -20.934 3.465 8.285 1.00 85.06 92 ASP A N 1
ATOM 648 C CA . ASP A 1 92 ? -21.860 4.604 8.245 1.00 85.06 92 ASP A CA 1
ATOM 649 C C . ASP A 1 92 ? -22.962 4.428 7.188 1.00 85.06 92 ASP A C 1
ATOM 651 O O . ASP A 1 92 ? -23.802 5.309 7.001 1.00 85.06 92 ASP A O 1
ATOM 655 N N . GLY A 1 93 ? -22.988 3.282 6.494 1.00 68.31 93 GLY A N 1
ATOM 656 C CA . GLY A 1 93 ? -24.019 2.943 5.508 1.00 68.31 93 GLY A CA 1
ATOM 657 C C . GLY A 1 93 ? -24.049 3.893 4.309 1.00 68.31 93 GLY A C 1
ATOM 658 O O . GLY A 1 93 ? -25.077 4.022 3.639 1.00 68.31 93 GLY A O 1
ATOM 659 N N . GLY A 1 94 ? -22.935 4.584 4.054 1.00 56.28 94 GLY A N 1
ATOM 660 C CA . GLY A 1 94 ? -22.805 5.595 3.018 1.00 56.28 94 GLY A CA 1
ATOM 661 C C . GLY A 1 94 ? -22.826 4.985 1.623 1.00 56.28 94 GLY A C 1
ATOM 662 O O . GLY A 1 94 ? -21.789 4.849 0.991 1.00 56.28 94 GLY A O 1
ATOM 663 N N . GLY A 1 95 ? -24.019 4.703 1.095 1.00 47.59 95 GLY A N 1
ATOM 664 C CA . GLY A 1 95 ? -24.247 4.422 -0.328 1.00 47.59 95 GLY A CA 1
ATOM 665 C C . GLY A 1 95 ? -23.920 5.600 -1.264 1.00 47.59 95 GLY A C 1
ATOM 666 O O . GLY A 1 95 ? -24.164 5.518 -2.466 1.00 47.59 95 GLY A O 1
ATOM 667 N N . ALA A 1 96 ? -23.383 6.704 -0.738 1.00 49.44 96 ALA A N 1
ATOM 668 C CA . ALA A 1 96 ? -22.784 7.753 -1.539 1.00 49.44 96 ALA A CA 1
ATOM 669 C C . ALA A 1 96 ? -21.349 7.341 -1.876 1.00 49.44 96 ALA A C 1
ATOM 671 O O . ALA A 1 96 ? -20.474 7.368 -1.017 1.00 49.44 96 ALA A O 1
ATOM 672 N N . PHE A 1 97 ? -21.134 6.975 -3.141 1.00 52.31 97 PHE A N 1
ATOM 673 C CA . PHE A 1 97 ? -19.818 6.792 -3.742 1.00 52.31 97 PHE A CA 1
ATOM 674 C C . PHE A 1 97 ? -18.903 7.960 -3.357 1.00 52.31 97 PHE A C 1
ATOM 676 O O . PHE A 1 97 ? -19.044 9.073 -3.872 1.00 52.31 97 PHE A O 1
ATOM 683 N N . ALA A 1 98 ? -17.981 7.708 -2.432 1.00 60.69 98 ALA A N 1
ATOM 684 C CA . ALA A 1 98 ? -16.959 8.660 -2.063 1.00 60.69 98 ALA A CA 1
ATOM 685 C C . ALA A 1 98 ? -15.644 8.146 -2.660 1.00 60.69 98 ALA A C 1
ATOM 687 O O . ALA A 1 98 ? -15.099 7.143 -2.202 1.00 60.69 98 ALA A O 1
ATOM 688 N N . PRO A 1 99 ? -15.090 8.812 -3.689 1.00 62.78 99 PRO A N 1
ATOM 689 C CA . PRO A 1 99 ? -13.817 8.405 -4.286 1.00 62.78 99 PRO A CA 1
ATOM 690 C C . PRO A 1 99 ? -12.625 8.428 -3.309 1.00 62.78 99 PRO A C 1
ATOM 692 O O . PRO A 1 99 ? -11.508 8.075 -3.688 1.00 62.78 99 PRO A O 1
ATOM 695 N N . GLN A 1 100 ? -12.844 8.927 -2.094 1.00 78.00 100 GLN A N 1
ATOM 696 C CA . GLN A 1 100 ? -11.909 9.102 -0.993 1.00 78.00 100 GLN A CA 1
ATOM 697 C C . GLN A 1 100 ? -12.661 8.873 0.320 1.00 78.00 100 GLN A C 1
ATOM 699 O O . GLN A 1 100 ? -13.876 9.049 0.362 1.00 78.00 100 GLN A O 1
ATOM 704 N N . SER A 1 101 ? -11.948 8.552 1.399 1.00 80.50 101 SER A N 1
ATOM 705 C CA . SER A 1 101 ? -12.558 8.384 2.728 1.00 80.50 101 SER A CA 1
ATOM 706 C C . SER A 1 101 ? -13.191 9.673 3.276 1.00 80.50 101 SER A C 1
ATOM 708 O O . SER A 1 101 ? -14.024 9.621 4.174 1.00 80.50 101 SER A O 1
ATOM 710 N N . GLY A 1 102 ? -12.772 10.837 2.762 1.00 85.00 102 GLY A N 1
ATOM 711 C CA . GLY A 1 102 ? -13.128 12.154 3.297 1.00 85.00 102 GLY A CA 1
ATOM 712 C C . GLY A 1 102 ? -12.345 12.539 4.558 1.00 85.00 102 GLY A C 1
ATOM 713 O O . GLY A 1 102 ? -12.501 13.653 5.053 1.00 85.00 102 GLY A O 1
ATOM 714 N N . ILE A 1 103 ? -11.481 11.653 5.060 1.00 90.25 103 ILE A N 1
ATOM 715 C CA . ILE A 1 103 ? -10.668 11.874 6.255 1.00 90.25 103 ILE A CA 1
ATOM 716 C C . ILE A 1 103 ? -9.354 12.538 5.844 1.00 90.25 103 ILE A C 1
ATOM 718 O O . ILE A 1 103 ? -8.584 12.010 5.041 1.00 90.25 103 ILE A O 1
ATOM 722 N N . VAL A 1 104 ? -9.093 13.716 6.406 1.00 93.19 104 VAL A N 1
ATOM 723 C CA . VAL A 1 104 ? -7.902 14.510 6.098 1.00 93.19 104 VAL A CA 1
ATOM 724 C C . VAL A 1 104 ? -6.843 14.274 7.166 1.00 93.19 104 VAL A C 1
ATOM 726 O O . VAL A 1 104 ? -7.081 14.495 8.350 1.00 93.19 104 VAL A O 1
ATOM 729 N N . PHE A 1 105 ? -5.663 13.833 6.734 1.00 96.31 105 PHE A N 1
ATOM 730 C CA . PHE A 1 105 ? -4.500 13.667 7.599 1.00 96.31 105 PHE A CA 1
ATOM 731 C C . PHE A 1 105 ? -3.634 14.923 7.577 1.00 96.31 105 PHE A C 1
ATOM 733 O O . PHE A 1 105 ? -3.162 15.345 6.520 1.00 96.31 105 PHE A O 1
ATOM 740 N N . GLU A 1 106 ? -3.369 15.474 8.755 1.00 96.88 106 GLU A N 1
ATOM 741 C CA . GLU A 1 106 ? -2.510 16.637 8.946 1.00 96.88 106 GLU A CA 1
ATOM 742 C C . GLU A 1 106 ? -1.139 16.223 9.507 1.00 96.88 106 GLU A C 1
ATOM 744 O O . GLU A 1 106 ? -1.028 15.204 10.198 1.00 96.88 106 GLU A O 1
ATOM 749 N N . PRO A 1 107 ? -0.056 16.966 9.218 1.00 97.12 107 PRO A N 1
ATOM 750 C CA . PRO A 1 107 ? 1.246 16.722 9.832 1.00 97.12 107 PRO A CA 1
ATOM 751 C C . PRO A 1 107 ? 1.183 16.816 11.365 1.00 97.12 107 PRO A C 1
ATOM 753 O O . PRO A 1 107 ? 0.757 17.827 11.911 1.00 97.12 107 PRO A O 1
ATOM 756 N N . ALA A 1 108 ? 1.675 15.785 12.054 1.00 96.38 108 ALA A N 1
ATOM 757 C CA . ALA A 1 108 ? 1.687 15.689 13.520 1.00 96.38 108 ALA A CA 1
ATOM 758 C C . ALA A 1 108 ? 3.100 15.471 14.099 1.00 96.38 108 ALA A C 1
ATOM 760 O O . ALA A 1 108 ? 3.265 15.106 15.260 1.00 96.38 108 ALA A O 1
ATOM 761 N N . GLY A 1 109 ? 4.137 15.673 13.282 1.00 94.00 109 GLY A N 1
ATOM 762 C CA . GLY A 1 109 ? 5.540 15.511 13.657 1.00 94.00 109 GLY A CA 1
ATOM 763 C C . GLY A 1 109 ? 6.385 14.980 12.497 1.00 94.00 109 GLY A C 1
ATOM 764 O O . GLY A 1 109 ? 5.858 14.721 11.409 1.00 94.00 109 GLY A O 1
ATOM 765 N N . PRO A 1 110 ? 7.703 14.803 12.695 1.00 94.12 110 PRO A N 1
ATOM 766 C CA . PRO A 1 110 ? 8.584 14.243 11.675 1.00 94.12 110 PRO A CA 1
ATOM 767 C C . PRO A 1 110 ? 8.091 12.874 11.195 1.00 94.12 110 PRO A C 1
ATOM 769 O O . PRO A 1 110 ? 8.038 11.917 11.960 1.00 94.12 110 PRO A O 1
ATOM 772 N N . GLY A 1 111 ? 7.699 12.788 9.921 1.00 95.19 111 GLY A N 1
ATOM 773 C CA . GLY A 1 111 ? 7.211 1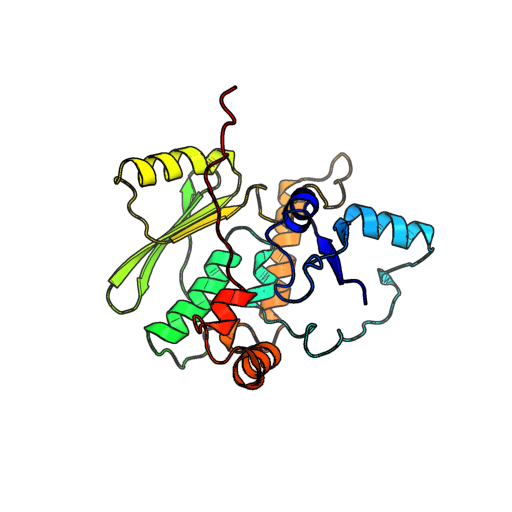1.549 9.311 1.00 95.19 111 GLY A CA 1
ATOM 774 C C . GLY A 1 111 ? 5.937 10.972 9.936 1.00 95.19 111 GLY A C 1
ATOM 775 O O . GLY A 1 111 ? 5.652 9.802 9.697 1.00 95.19 111 GLY A O 1
ATOM 776 N N . VAL A 1 112 ? 5.179 11.761 10.703 1.00 97.88 112 VAL A N 1
ATOM 777 C CA . VAL A 1 112 ? 3.899 11.351 11.291 1.00 97.88 112 VAL A CA 1
ATOM 778 C C . VAL A 1 112 ? 2.796 12.278 10.795 1.00 97.88 112 VAL A C 1
ATOM 780 O O . VAL A 1 112 ? 2.929 13.503 10.832 1.00 97.88 112 VAL A O 1
ATOM 783 N N . SER A 1 113 ? 1.690 11.692 10.354 1.00 98.12 113 SER A N 1
ATOM 784 C CA . SER A 1 113 ? 0.448 12.409 10.068 1.00 98.12 113 SER A CA 1
ATOM 785 C C . SER A 1 113 ? -0.685 11.838 10.909 1.00 98.12 113 SER A C 1
ATOM 787 O O . SER A 1 113 ? -0.689 10.642 11.197 1.00 98.12 113 SER A O 1
ATOM 789 N N . ARG A 1 114 ? -1.640 12.676 11.306 1.00 98.25 114 ARG A N 1
ATOM 790 C CA . ARG A 1 114 ? -2.763 12.308 12.172 1.00 98.25 114 ARG A CA 1
ATOM 791 C C . ARG A 1 114 ? -4.070 12.816 11.585 1.00 98.25 114 ARG A C 1
ATOM 793 O O . ARG A 1 114 ? -4.097 13.888 10.992 1.00 98.25 114 ARG A O 1
ATOM 800 N N . ALA A 1 115 ? -5.137 12.059 11.787 1.00 97.94 115 ALA A N 1
ATOM 801 C CA . ALA A 1 115 ? -6.497 12.500 11.530 1.00 97.94 115 ALA A CA 1
ATOM 802 C C . ALA A 1 115 ? -7.390 12.152 12.718 1.00 97.94 115 ALA A C 1
ATOM 804 O O . ALA A 1 115 ? -7.225 11.094 13.328 1.00 97.94 115 ALA A O 1
ATOM 805 N N . GLU A 1 116 ? -8.353 13.020 13.000 1.00 97.19 116 GLU A N 1
ATOM 806 C CA . GLU A 1 116 ? -9.447 12.774 13.938 1.00 97.19 116 GLU A CA 1
ATOM 807 C C . GLU A 1 116 ? -10.759 12.821 13.160 1.00 97.19 116 GLU A C 1
ATOM 809 O O . GLU A 1 116 ? -10.965 13.698 12.321 1.00 97.19 116 GLU A O 1
ATOM 814 N N . PHE A 1 117 ? -11.626 11.839 13.376 1.00 95.12 117 PHE A N 1
ATOM 815 C CA . PHE A 1 117 ? -12.852 11.674 12.601 1.00 95.12 117 PHE A CA 1
ATOM 816 C C . PHE A 1 117 ? -13.909 10.918 13.403 1.00 95.12 117 PHE A C 1
ATOM 818 O O . PHE A 1 117 ? -13.626 10.310 14.433 1.00 95.12 117 PHE A O 1
ATOM 825 N N . THR A 1 118 ? -15.153 10.965 12.931 1.00 93.75 118 THR A N 1
ATOM 826 C CA . THR A 1 118 ? -16.246 10.163 13.491 1.00 93.75 118 THR A CA 1
ATOM 827 C C . THR A 1 118 ? -16.548 9.005 12.554 1.00 93.75 118 THR A C 1
ATOM 829 O O . THR A 1 118 ? -16.662 9.218 11.353 1.00 93.75 118 THR A O 1
ATOM 832 N N . LEU A 1 119 ? -16.680 7.801 13.106 1.00 92.19 119 LEU A N 1
ATOM 833 C CA . LEU A 1 119 ? -17.071 6.592 12.382 1.00 92.19 119 LEU A CA 1
ATOM 834 C C . LEU A 1 119 ? -18.030 5.784 13.260 1.00 92.19 119 LEU A C 1
ATOM 836 O O . LEU A 1 119 ? -17.720 5.502 14.421 1.00 92.19 119 LEU A O 1
ATOM 840 N N . GLY A 1 120 ? -19.210 5.439 12.750 1.00 90.81 120 GLY A N 1
ATOM 841 C CA . GLY A 1 120 ? -20.244 4.722 13.501 1.00 90.81 120 GLY A CA 1
ATOM 842 C C . GLY A 1 120 ? -20.696 5.465 14.759 1.00 90.81 120 GLY A C 1
ATOM 843 O O . GLY A 1 120 ? -20.932 4.845 15.796 1.00 90.81 120 GLY A O 1
ATOM 844 N N . GLY A 1 121 ? -20.719 6.801 14.712 1.00 91.88 121 GLY A N 1
ATOM 845 C CA . GLY A 1 121 ? -21.042 7.660 15.858 1.00 91.88 121 GLY A CA 1
ATOM 846 C C . GLY A 1 121 ? -19.966 7.727 16.952 1.00 91.88 121 GLY A C 1
ATOM 847 O O . GLY A 1 121 ? -20.221 8.287 18.017 1.00 91.88 121 GLY A O 1
ATOM 848 N N . ARG A 1 122 ? -18.767 7.173 16.726 1.00 95.06 122 ARG A N 1
ATOM 849 C CA . ARG A 1 122 ? -17.643 7.208 17.674 1.00 95.06 122 ARG A CA 1
ATOM 850 C C . ARG A 1 122 ? -16.553 8.145 17.171 1.00 95.06 122 ARG A C 1
ATOM 852 O O . ARG A 1 122 ? -16.147 8.033 16.019 1.00 95.06 122 ARG A O 1
ATOM 859 N N . ALA A 1 123 ? -16.051 9.015 18.045 1.00 96.69 123 ALA A N 1
ATOM 860 C CA . ALA A 1 123 ? -14.846 9.793 17.772 1.00 96.69 123 ALA A CA 1
ATOM 861 C C . ALA A 1 123 ? -13.619 8.870 17.815 1.00 96.69 123 ALA A C 1
ATOM 863 O O . ALA A 1 123 ? -13.411 8.159 18.801 1.00 96.69 123 ALA A O 1
ATOM 864 N N . LEU A 1 124 ? -12.840 8.872 16.738 1.00 96.88 124 LEU A N 1
ATOM 865 C CA . LEU A 1 124 ? -11.631 8.079 16.561 1.00 96.88 124 LEU A CA 1
ATOM 866 C C . LEU A 1 124 ? -10.482 8.973 16.098 1.00 96.88 124 LEU A C 1
ATOM 868 O O . LEU A 1 124 ? -10.693 10.016 15.478 1.00 96.88 124 LEU A O 1
ATOM 872 N N . ALA A 1 125 ? -9.262 8.511 16.341 1.00 98.00 125 ALA A N 1
ATOM 873 C CA . ALA A 1 125 ? -8.066 9.066 15.736 1.00 98.00 125 ALA A CA 1
ATOM 874 C C . ALA A 1 125 ? -7.244 7.969 15.057 1.00 98.00 125 ALA A C 1
ATOM 876 O O . ALA A 1 125 ? -7.172 6.827 15.528 1.00 98.00 125 ALA A O 1
ATOM 877 N N . ALA A 1 126 ? -6.602 8.329 13.951 1.00 98.38 126 ALA A N 1
ATOM 878 C CA . ALA A 1 126 ? -5.676 7.468 13.238 1.00 98.38 126 ALA A CA 1
ATOM 879 C C . ALA A 1 126 ? -4.357 8.186 12.964 1.00 98.38 126 ALA A C 1
ATOM 881 O O . ALA A 1 126 ? -4.320 9.406 12.793 1.00 98.38 126 ALA A O 1
ATOM 882 N N . VAL A 1 127 ? -3.272 7.416 12.892 1.00 98.44 127 VAL A N 1
ATOM 883 C CA . VAL A 1 127 ? -1.931 7.930 12.602 1.00 98.44 127 VAL A CA 1
ATOM 884 C C . VAL A 1 127 ? -1.272 7.167 11.455 1.00 98.44 127 VAL A C 1
ATOM 886 O O . VAL A 1 127 ? -1.391 5.951 11.328 1.00 98.44 127 VAL A O 1
ATOM 889 N N . VAL A 1 128 ? -0.553 7.896 10.611 1.00 98.44 128 VAL A N 1
ATOM 890 C CA . VAL A 1 128 ? 0.269 7.360 9.525 1.00 98.44 128 VAL A CA 1
ATOM 891 C C . VAL A 1 128 ? 1.719 7.659 9.850 1.00 98.44 128 VAL A C 1
ATOM 893 O O . VAL A 1 128 ? 2.097 8.818 10.015 1.00 98.44 128 VAL A O 1
ATOM 896 N N . VAL A 1 129 ? 2.538 6.616 9.907 1.00 98.19 129 VAL A N 1
ATOM 897 C CA . VAL A 1 129 ? 3.960 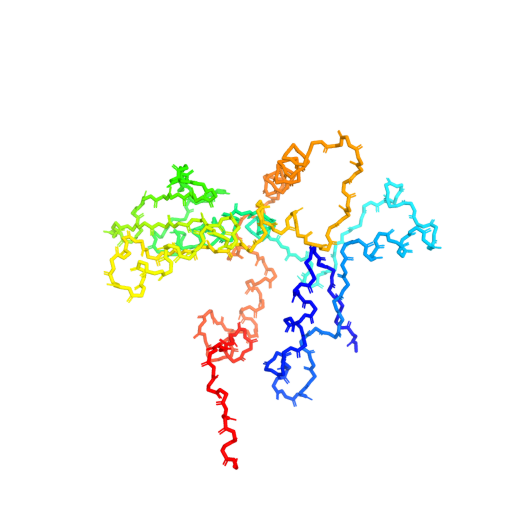6.694 10.223 1.00 98.19 129 VAL A CA 1
ATOM 898 C C . VAL A 1 129 ? 4.772 6.328 8.991 1.00 98.19 129 VAL A C 1
ATOM 900 O O . VAL A 1 129 ? 4.699 5.222 8.461 1.00 98.19 129 VAL A O 1
ATOM 903 N N . SER A 1 130 ? 5.585 7.271 8.541 1.00 97.06 130 SER A N 1
ATOM 904 C CA . SER A 1 130 ? 6.467 7.144 7.392 1.00 97.06 130 SER A CA 1
ATOM 905 C C . SER A 1 130 ? 7.918 7.124 7.859 1.00 97.06 130 SER A C 1
ATOM 907 O O . SER A 1 130 ? 8.477 8.165 8.203 1.00 97.06 130 SER A O 1
ATOM 909 N N . GLY A 1 131 ? 8.551 5.956 7.807 1.00 95.62 131 GLY A N 1
ATOM 910 C CA . GLY A 1 131 ? 9.900 5.725 8.316 1.00 95.62 131 GLY A CA 1
ATOM 911 C C . GLY A 1 131 ? 9.882 5.061 9.692 1.00 95.62 131 GLY A C 1
ATOM 912 O O . GLY A 1 131 ? 9.281 5.588 10.627 1.00 95.62 131 GLY A O 1
ATOM 913 N N . LEU A 1 132 ? 10.595 3.940 9.847 1.00 94.69 132 LEU A N 1
ATOM 914 C CA . LEU A 1 132 ? 10.605 3.170 11.102 1.00 94.69 132 LEU A CA 1
ATOM 915 C C . LEU A 1 132 ? 11.125 3.974 12.309 1.00 94.69 132 LEU A C 1
ATOM 917 O O . LEU A 1 132 ? 10.643 3.788 13.424 1.00 94.69 132 LEU A O 1
ATOM 921 N N . ALA A 1 133 ? 12.054 4.909 12.083 1.00 93.81 133 ALA A N 1
ATOM 922 C CA . ALA A 1 133 ? 12.584 5.794 13.125 1.00 93.81 133 ALA A CA 1
ATOM 923 C C . ALA A 1 133 ? 11.491 6.618 13.836 1.00 93.81 133 ALA A C 1
ATOM 925 O O . ALA A 1 133 ? 11.656 6.985 14.995 1.00 93.81 133 ALA A O 1
ATOM 926 N N . ASN A 1 134 ? 10.359 6.856 13.166 1.00 96.44 134 ASN A N 1
ATOM 927 C CA . ASN A 1 134 ? 9.244 7.638 13.697 1.00 96.44 134 ASN A CA 1
ATOM 928 C C . ASN A 1 134 ? 8.207 6.773 14.441 1.00 96.44 134 ASN A C 1
ATOM 930 O O . ASN A 1 134 ? 7.324 7.309 15.103 1.00 96.44 134 ASN A O 1
ATOM 934 N N . ALA A 1 135 ? 8.300 5.439 14.359 1.00 96.44 135 ALA A N 1
ATOM 935 C CA . ALA A 1 135 ? 7.318 4.529 14.955 1.00 96.44 135 ALA A CA 1
ATOM 936 C C . ALA A 1 135 ? 7.556 4.281 16.450 1.00 96.44 135 ALA A C 1
ATOM 938 O O . ALA A 1 135 ? 6.598 4.127 17.207 1.00 96.44 135 ALA A O 1
ATOM 939 N N . ALA A 1 136 ? 8.818 4.249 16.892 1.00 94.69 136 ALA A N 1
ATOM 940 C CA . ALA A 1 136 ? 9.171 3.841 18.254 1.00 94.69 136 ALA A CA 1
ATOM 941 C C . ALA A 1 136 ? 8.465 4.656 19.364 1.00 94.69 136 ALA A C 1
ATOM 943 O O . ALA A 1 136 ? 7.924 4.033 20.279 1.00 94.69 136 ALA A O 1
ATOM 944 N N . PRO A 1 137 ? 8.365 6.002 19.293 1.00 94.81 137 PRO A N 1
ATOM 945 C CA . PRO A 1 137 ? 7.672 6.779 20.326 1.00 94.81 137 PRO A CA 1
ATOM 946 C C . PRO A 1 137 ? 6.167 6.483 20.420 1.00 94.81 137 PRO A C 1
ATOM 948 O O . PRO A 1 137 ? 5.599 6.518 21.515 1.00 94.81 137 PRO A O 1
ATOM 951 N N . LEU A 1 138 ? 5.527 6.187 19.281 1.00 97.06 138 LEU A N 1
ATOM 952 C CA . LEU A 1 138 ? 4.105 5.842 19.197 1.00 97.06 138 LEU A CA 1
ATOM 953 C C . LEU A 1 138 ? 3.853 4.419 19.700 1.00 97.06 138 LEU A C 1
ATOM 955 O O . LEU A 1 138 ? 2.908 4.192 20.446 1.00 97.06 138 LEU A O 1
ATOM 959 N N . LEU A 1 139 ? 4.732 3.471 19.368 1.00 96.44 139 LEU A N 1
ATOM 960 C CA . LEU A 1 139 ? 4.664 2.106 19.894 1.00 96.44 139 LEU A CA 1
ATOM 961 C C . LEU A 1 139 ? 4.859 2.072 21.415 1.00 96.44 139 LEU A C 1
ATOM 963 O O . LEU A 1 139 ? 4.120 1.372 22.101 1.00 96.44 139 LEU A O 1
ATOM 967 N N . ALA A 1 140 ? 5.785 2.873 21.953 1.00 96.38 140 ALA A N 1
ATOM 968 C CA . ALA A 1 140 ? 5.929 3.045 23.399 1.00 96.38 140 ALA A CA 1
ATOM 969 C C . ALA A 1 140 ? 4.646 3.614 24.029 1.00 96.38 140 ALA A C 1
ATOM 971 O O . ALA A 1 140 ? 4.207 3.142 25.072 1.00 96.38 140 ALA A O 1
ATOM 972 N N . ALA A 1 141 ? 3.986 4.569 23.360 1.00 96.69 141 ALA A N 1
ATOM 973 C CA . ALA A 1 141 ? 2.709 5.116 23.817 1.00 96.69 141 ALA A CA 1
ATOM 974 C C . ALA A 1 141 ? 1.608 4.055 23.905 1.00 96.69 141 ALA A C 1
ATOM 976 O O . ALA A 1 141 ? 0.842 4.037 24.868 1.00 96.69 141 ALA A O 1
ATOM 977 N N . VAL A 1 142 ? 1.543 3.169 22.909 1.00 97.31 142 VAL A N 1
ATOM 978 C CA . VAL A 1 142 ? 0.602 2.044 22.888 1.00 97.31 142 VAL A CA 1
ATOM 979 C C . VAL A 1 142 ? 0.913 1.072 24.025 1.00 97.31 142 VAL A C 1
ATOM 981 O O . VAL A 1 142 ? 0.008 0.712 24.772 1.00 97.31 142 VAL A O 1
ATOM 984 N N . ALA A 1 143 ? 2.183 0.694 24.200 1.00 96.69 143 ALA A N 1
ATOM 985 C CA . ALA A 1 143 ? 2.611 -0.235 25.246 1.00 96.69 143 ALA A CA 1
ATOM 986 C C . ALA A 1 143 ? 2.330 0.290 26.666 1.00 96.69 143 ALA A C 1
ATOM 988 O O . ALA A 1 143 ? 1.960 -0.478 27.549 1.00 96.69 143 ALA A O 1
ATOM 989 N N . GLU A 1 144 ? 2.469 1.599 26.876 1.00 97.88 144 GLU A N 1
ATOM 990 C CA . GLU A 1 144 ? 2.205 2.273 28.153 1.00 97.88 144 GLU A CA 1
ATOM 991 C C . GLU A 1 144 ? 0.716 2.607 28.371 1.00 97.88 144 GLU A C 1
ATOM 993 O O . GLU A 1 144 ? 0.358 3.164 29.406 1.00 97.88 144 GLU A O 1
ATOM 998 N N . GLY A 1 145 ? -0.167 2.304 27.410 1.00 97.19 145 GLY A N 1
ATOM 999 C CA . GLY A 1 145 ? -1.600 2.605 27.510 1.00 97.19 145 GLY A CA 1
ATOM 1000 C C . GLY A 1 145 ? -1.940 4.099 27.436 1.00 97.19 145 GLY A C 1
ATOM 1001 O O . GLY A 1 145 ? -3.025 4.502 27.846 1.00 97.19 145 GLY A O 1
ATOM 1002 N N . ARG A 1 146 ? -1.023 4.925 26.917 1.00 97.56 146 ARG A N 1
ATOM 1003 C CA . ARG A 1 146 ? -1.177 6.384 26.764 1.00 97.56 146 ARG A CA 1
ATOM 1004 C C . ARG A 1 146 ? -1.440 6.831 25.322 1.00 97.56 146 ARG A C 1
ATOM 1006 O O . ARG A 1 146 ? -1.481 8.029 25.058 1.00 97.56 146 ARG A O 1
ATOM 1013 N N . ALA A 1 147 ? -1.542 5.892 24.382 1.00 97.31 147 ALA A N 1
ATOM 1014 C CA . ALA A 1 147 ? -1.882 6.193 22.996 1.00 97.31 147 ALA A CA 1
ATOM 1015 C C . ALA A 1 147 ? -3.329 6.690 22.888 1.00 97.31 147 ALA A C 1
ATOM 1017 O O . ALA A 1 147 ? -4.250 6.103 23.450 1.00 97.31 147 ALA A O 1
ATOM 1018 N N . ASP A 1 148 ? -3.520 7.755 22.121 1.00 96.50 148 ASP A N 1
ATOM 1019 C CA . ASP A 1 148 ? -4.791 8.450 21.926 1.00 96.50 148 ASP A CA 1
ATOM 1020 C C . ASP A 1 148 ? -5.357 8.252 20.505 1.00 96.50 148 ASP A C 1
ATOM 1022 O O . ASP A 1 148 ? -6.145 9.056 20.021 1.00 96.50 148 ASP A O 1
ATOM 1026 N N . PHE A 1 149 ? -4.972 7.159 19.840 1.00 97.75 149 PHE A N 1
ATOM 1027 C CA . PHE A 1 149 ? -5.425 6.756 18.505 1.00 97.75 149 PHE A CA 1
ATOM 1028 C C . PHE A 1 149 ? -5.805 5.270 18.476 1.00 97.75 149 PHE A C 1
ATOM 1030 O O . PHE A 1 149 ? -5.354 4.485 19.309 1.00 97.75 149 PHE A O 1
ATOM 1037 N N . GLN A 1 150 ? -6.646 4.872 17.517 1.00 97.62 150 GLN A N 1
ATOM 1038 C CA . GLN A 1 150 ? -7.185 3.506 17.406 1.00 97.62 150 GLN A CA 1
ATOM 1039 C C . GLN A 1 150 ? -6.684 2.761 16.172 1.00 97.62 150 GLN A C 1
ATOM 1041 O O . GLN A 1 150 ? -6.779 1.536 16.122 1.00 97.62 150 GLN A O 1
ATOM 1046 N N . PHE A 1 151 ? -6.143 3.474 15.185 1.00 97.88 151 PHE A N 1
ATOM 1047 C CA . PHE A 1 151 ? -5.622 2.855 13.976 1.00 97.88 151 PHE A CA 1
ATOM 1048 C C . PHE A 1 151 ? -4.301 3.498 13.561 1.00 97.88 151 PHE A C 1
ATOM 1050 O O . PHE A 1 151 ? -4.168 4.719 13.535 1.00 97.88 151 PHE A O 1
ATOM 1057 N N . MET A 1 152 ? -3.306 2.670 13.258 1.00 98.12 152 MET A N 1
ATOM 1058 C CA . MET A 1 152 ? -1.968 3.121 12.902 1.00 98.12 152 MET A CA 1
ATOM 1059 C C . MET A 1 152 ? -1.460 2.370 11.677 1.00 98.12 152 MET A C 1
ATOM 1061 O O . MET A 1 152 ? -1.409 1.143 11.674 1.00 98.12 152 MET A O 1
ATOM 1065 N N . GLU A 1 153 ? -1.030 3.117 10.664 1.00 98.44 153 GLU A N 1
ATOM 1066 C CA . GLU A 1 153 ? -0.233 2.593 9.555 1.00 98.44 153 GLU A CA 1
ATOM 1067 C C . GLU A 1 153 ? 1.247 2.871 9.829 1.00 98.44 153 GLU A C 1
ATOM 1069 O O . GLU A 1 153 ? 1.612 3.997 10.163 1.00 98.44 153 GLU A O 1
ATOM 1074 N N . VAL A 1 154 ? 2.112 1.869 9.646 1.00 98.06 154 VAL A N 1
ATOM 1075 C CA . VAL A 1 154 ? 3.570 2.038 9.707 1.00 98.06 154 VAL A CA 1
ATOM 1076 C C . VAL A 1 154 ? 4.200 1.559 8.407 1.00 98.06 154 VAL A C 1
ATOM 1078 O O . VAL A 1 154 ? 4.136 0.381 8.065 1.00 98.06 154 VAL A O 1
ATOM 1081 N N . MET A 1 155 ? 4.883 2.469 7.718 1.00 97.31 155 MET A N 1
ATOM 1082 C CA . MET A 1 155 ? 5.719 2.170 6.561 1.00 97.31 155 MET A CA 1
ATOM 1083 C C . MET A 1 155 ? 7.190 2.296 6.947 1.00 97.31 155 MET A C 1
ATOM 1085 O O . MET A 1 155 ? 7.632 3.346 7.410 1.00 97.31 155 MET A O 1
ATOM 1089 N N . CYS A 1 156 ? 7.976 1.238 6.730 1.00 96.56 156 CYS A N 1
ATOM 1090 C CA . CYS A 1 156 ? 9.401 1.237 7.079 1.00 96.56 156 CYS A CA 1
ATOM 1091 C C . CYS A 1 156 ? 10.202 2.279 6.277 1.00 96.56 156 CYS A C 1
ATOM 1093 O O . CYS A 1 156 ? 11.032 2.994 6.840 1.00 96.56 156 CYS A O 1
ATOM 1095 N N . CYS A 1 157 ? 9.939 2.393 4.971 1.00 95.31 157 CYS A N 1
ATOM 1096 C CA . CYS A 1 157 ? 10.625 3.336 4.092 1.00 95.31 157 CYS A CA 1
ATOM 1097 C C . CYS A 1 157 ? 9.962 4.726 4.141 1.00 95.31 157 CYS A C 1
ATOM 1099 O O . CYS A 1 157 ? 8.739 4.816 3.983 1.00 95.31 157 CYS A O 1
ATOM 1101 N N . PRO A 1 158 ? 10.734 5.820 4.290 1.00 93.56 158 PRO A N 1
ATOM 1102 C CA . PRO A 1 158 ? 10.201 7.174 4.166 1.00 93.56 158 PRO A CA 1
ATOM 1103 C C . PRO A 1 158 ? 9.524 7.393 2.805 1.00 93.56 158 PRO A C 1
ATOM 1105 O O . PRO A 1 158 ? 10.131 7.163 1.764 1.00 93.56 158 PRO A O 1
ATOM 1108 N N . GLY A 1 159 ? 8.268 7.841 2.804 1.00 91.62 159 GLY A N 1
ATOM 1109 C CA . GLY A 1 159 ? 7.461 8.045 1.597 1.00 91.62 159 GLY A CA 1
ATOM 1110 C C . GLY A 1 159 ? 6.683 6.812 1.119 1.00 91.62 159 GLY A C 1
ATOM 1111 O O . GLY A 1 159 ? 5.838 6.954 0.234 1.00 91.62 159 GLY A O 1
ATOM 1112 N N . GLY A 1 160 ? 6.907 5.643 1.727 1.00 95.31 160 GLY A N 1
ATOM 1113 C CA . GLY A 1 160 ? 6.195 4.399 1.437 1.00 95.31 160 GLY A CA 1
ATOM 1114 C C . GLY A 1 160 ? 6.953 3.501 0.463 1.00 95.31 160 GLY A C 1
ATOM 1115 O O . GLY A 1 160 ? 8.139 3.698 0.182 1.00 95.31 160 GLY A O 1
ATOM 1116 N N . CYS A 1 161 ? 6.267 2.496 -0.077 1.00 97.50 161 CYS A N 1
ATOM 1117 C CA . CYS A 1 161 ? 6.854 1.522 -0.996 1.00 97.50 161 CYS A CA 1
ATOM 1118 C C . CYS A 1 161 ? 7.412 2.148 -2.286 1.00 97.50 161 CYS A C 1
ATOM 1120 O O . CYS A 1 161 ? 8.362 1.609 -2.846 1.00 97.50 161 CYS A O 1
ATOM 1122 N N . VAL A 1 162 ? 6.919 3.309 -2.730 1.00 96.62 162 VAL A N 1
ATOM 1123 C CA . VAL A 1 162 ? 7.486 4.068 -3.87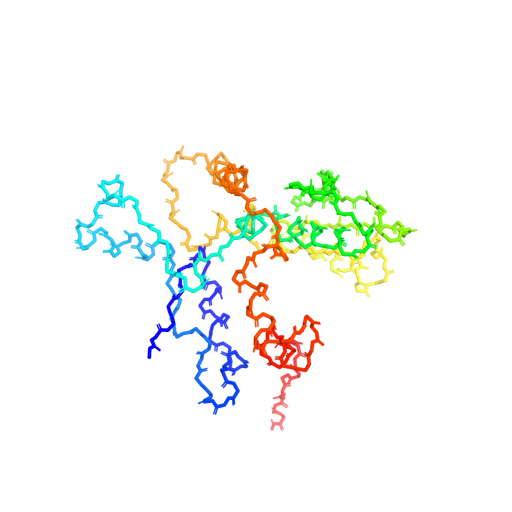0 1.00 96.62 162 VAL A CA 1
ATOM 1124 C C . VAL A 1 162 ? 8.956 4.469 -3.693 1.00 96.62 162 VAL A C 1
ATOM 1126 O O . VAL A 1 162 ? 9.636 4.784 -4.674 1.00 96.62 162 VAL A O 1
ATOM 1129 N N . ALA A 1 163 ? 9.449 4.474 -2.455 1.00 95.62 163 ALA A N 1
ATOM 1130 C CA . ALA A 1 163 ? 10.834 4.751 -2.088 1.00 95.62 163 ALA A CA 1
ATOM 1131 C C . ALA A 1 163 ? 11.544 3.503 -1.529 1.00 95.62 163 ALA A C 1
ATOM 1133 O O . ALA A 1 163 ? 12.585 3.608 -0.881 1.00 95.62 163 ALA A O 1
ATOM 1134 N N . GLY A 1 164 ? 10.971 2.316 -1.745 1.00 96.12 164 GLY A N 1
ATOM 1135 C CA . GLY A 1 164 ? 11.487 1.066 -1.210 1.00 96.12 164 GLY A CA 1
ATOM 1136 C C . GLY A 1 164 ? 12.879 0.710 -1.738 1.00 96.12 164 GLY A C 1
ATOM 1137 O O . GLY A 1 164 ? 13.295 1.124 -2.826 1.00 96.12 164 GLY A O 1
ATOM 1138 N N . GLY A 1 165 ? 13.613 -0.092 -0.963 1.00 95.81 165 GLY A N 1
ATOM 1139 C CA . GLY A 1 165 ? 15.006 -0.447 -1.258 1.00 95.81 165 GLY A CA 1
ATOM 1140 C C . GLY A 1 165 ? 15.222 -1.199 -2.578 1.00 95.81 165 GLY A C 1
ATOM 1141 O O . GLY A 1 165 ? 16.338 -1.171 -3.096 1.00 95.81 165 GLY A O 1
ATOM 1142 N N . GLY A 1 166 ? 14.167 -1.816 -3.126 1.00 96.88 166 GLY A N 1
ATOM 1143 C CA . GLY A 1 166 ? 14.159 -2.514 -4.416 1.00 96.88 166 GLY A CA 1
ATOM 1144 C C . GLY A 1 166 ? 13.786 -1.631 -5.612 1.00 96.88 166 GLY A C 1
ATOM 1145 O O . GLY A 1 166 ? 13.647 -2.139 -6.723 1.00 96.88 166 GLY A O 1
ATOM 1146 N N . THR A 1 167 ? 13.591 -0.325 -5.412 1.00 95.81 167 THR A N 1
ATOM 1147 C CA . THR A 1 167 ? 13.367 0.626 -6.512 1.00 95.81 167 THR A CA 1
ATOM 1148 C C . THR A 1 167 ? 14.684 1.038 -7.184 1.00 95.81 167 THR A C 1
ATOM 1150 O O . THR A 1 167 ? 15.741 0.993 -6.541 1.00 95.81 167 THR A O 1
ATOM 1153 N N . PRO A 1 168 ? 14.656 1.470 -8.464 1.00 92.44 168 PRO A N 1
ATOM 1154 C CA . PRO A 1 168 ? 15.841 1.986 -9.139 1.00 92.44 168 PRO A CA 1
ATOM 1155 C C . PRO A 1 168 ? 16.491 3.126 -8.354 1.00 92.44 168 PRO A C 1
ATOM 1157 O O . PRO A 1 168 ? 15.807 4.047 -7.886 1.00 92.44 168 PRO A O 1
ATOM 1160 N N . LYS A 1 169 ? 17.821 3.061 -8.229 1.00 90.38 169 LYS A N 1
ATOM 1161 C CA . LYS A 1 169 ? 18.607 4.110 -7.579 1.00 90.38 169 LYS A CA 1
ATOM 1162 C C . LYS A 1 169 ? 18.524 5.392 -8.396 1.00 90.38 169 LYS A C 1
ATOM 1164 O O . LYS A 1 169 ? 18.592 5.368 -9.623 1.00 90.38 169 LYS A O 1
ATOM 1169 N N . LEU A 1 170 ? 18.359 6.504 -7.692 1.00 91.69 170 LEU A N 1
ATOM 1170 C CA . LEU A 1 170 ? 18.375 7.822 -8.304 1.00 91.69 170 LEU A CA 1
ATOM 1171 C C . LEU A 1 170 ? 19.820 8.195 -8.647 1.00 91.69 170 LEU A C 1
ATOM 1173 O O . LEU A 1 170 ? 20.742 7.886 -7.890 1.00 91.69 170 LEU A O 1
ATOM 1177 N N . LEU A 1 171 ? 20.005 8.823 -9.806 1.00 91.44 171 LEU A N 1
ATOM 1178 C CA . LEU A 1 171 ? 21.315 9.275 -10.266 1.00 91.44 171 LEU A CA 1
ATOM 1179 C C . LEU A 1 171 ? 21.831 10.433 -9.392 1.00 91.44 171 LEU A C 1
ATOM 1181 O O . LEU A 1 171 ? 21.024 11.167 -8.811 1.00 91.44 171 LEU A O 1
ATOM 1185 N N . PRO A 1 172 ? 23.159 10.639 -9.311 1.00 93.12 172 PRO A N 1
ATOM 1186 C CA . PRO A 1 172 ? 23.724 11.807 -8.644 1.00 93.12 172 PRO A CA 1
ATOM 1187 C C . PRO A 1 172 ? 23.111 13.116 -9.162 1.00 93.12 172 PRO A C 1
ATOM 1189 O O . PRO A 1 172 ? 22.923 13.285 -10.365 1.00 93.12 172 PRO A O 1
ATOM 1192 N N . GLY A 1 173 ? 22.801 14.039 -8.249 1.00 92.44 173 GLY A N 1
ATOM 1193 C CA . GLY A 1 173 ? 22.189 15.335 -8.572 1.00 92.44 173 GLY A CA 1
ATOM 1194 C C . GLY A 1 173 ? 20.659 15.328 -8.686 1.00 92.44 173 GLY A C 1
ATOM 1195 O O . GLY A 1 173 ? 20.067 16.398 -8.793 1.00 92.44 173 GLY A O 1
ATOM 1196 N N . VAL A 1 174 ? 20.002 14.164 -8.618 1.00 94.25 174 VAL A N 1
ATOM 1197 C CA . VAL A 1 174 ? 18.536 14.085 -8.546 1.00 94.25 174 VAL A CA 1
ATOM 1198 C C . VAL A 1 174 ? 18.060 14.382 -7.124 1.00 94.25 174 VAL A C 1
ATOM 1200 O O . VAL A 1 174 ? 18.504 13.747 -6.166 1.00 94.25 174 VAL A O 1
ATOM 1203 N N . ASP A 1 175 ? 17.105 15.303 -6.990 1.00 95.12 175 ASP A N 1
ATOM 1204 C CA . ASP A 1 175 ? 16.409 15.548 -5.726 1.00 95.12 175 ASP A CA 1
ATOM 1205 C C . ASP A 1 175 ? 15.539 14.333 -5.356 1.00 95.12 175 ASP A C 1
ATOM 1207 O O . ASP A 1 175 ? 14.537 14.014 -6.007 1.00 95.12 175 ASP A O 1
ATOM 1211 N N . VAL A 1 176 ? 15.939 13.649 -4.283 1.00 93.31 176 VAL A N 1
ATOM 1212 C CA . VAL A 1 176 ? 15.267 12.453 -3.768 1.00 93.31 176 VAL A CA 1
ATOM 1213 C C . VAL A 1 176 ? 13.841 12.760 -3.317 1.00 93.31 176 VAL A C 1
ATOM 1215 O O . VAL A 1 176 ? 12.931 11.981 -3.605 1.00 93.31 176 VAL A O 1
ATOM 1218 N N . ALA A 1 177 ? 13.625 13.884 -2.632 1.00 92.50 177 ALA A N 1
ATOM 1219 C CA . ALA A 1 177 ? 12.311 14.250 -2.119 1.00 92.50 177 ALA A CA 1
ATOM 1220 C C . ALA A 1 177 ? 11.351 14.548 -3.275 1.00 92.50 177 ALA A C 1
ATOM 1222 O O . ALA A 1 177 ? 10.230 14.033 -3.290 1.00 92.50 177 ALA A O 1
ATOM 1223 N N . ALA A 1 178 ? 11.816 15.291 -4.284 1.00 95.69 178 ALA A N 1
ATOM 1224 C CA . ALA A 1 178 ? 11.038 15.570 -5.487 1.00 95.69 178 ALA A CA 1
ATOM 1225 C C . ALA A 1 178 ? 10.705 14.289 -6.271 1.00 95.69 178 ALA A C 1
ATOM 1227 O O . ALA A 1 178 ? 9.562 14.094 -6.686 1.00 95.69 178 ALA A O 1
ATOM 1228 N N . ALA A 1 179 ? 11.666 13.372 -6.426 1.00 95.75 179 ALA A N 1
ATOM 1229 C CA . ALA A 1 179 ? 11.445 12.102 -7.116 1.00 95.75 179 ALA A CA 1
ATOM 1230 C C . ALA A 1 179 ? 10.418 11.214 -6.392 1.00 95.75 179 ALA A C 1
ATOM 1232 O O . ALA A 1 179 ? 9.519 10.652 -7.024 1.00 95.75 179 ALA A O 1
ATOM 1233 N N . VAL A 1 180 ? 10.508 11.105 -5.063 1.00 95.19 180 VAL A N 1
ATOM 1234 C CA . VAL A 1 180 ? 9.528 10.362 -4.255 1.00 95.19 180 VAL A CA 1
ATOM 1235 C C . VAL A 1 180 ? 8.151 11.023 -4.336 1.00 95.19 180 VAL A C 1
ATOM 1237 O O . VAL A 1 180 ? 7.158 10.324 -4.542 1.00 95.19 180 VAL A O 1
ATOM 1240 N N . ALA A 1 181 ? 8.073 12.353 -4.253 1.00 95.62 181 ALA A N 1
ATOM 1241 C CA . ALA A 1 181 ? 6.820 13.088 -4.411 1.00 95.62 181 ALA A CA 1
ATOM 1242 C C . ALA A 1 181 ? 6.179 12.841 -5.787 1.00 95.62 181 ALA A C 1
ATOM 1244 O O . ALA A 1 181 ? 4.980 12.567 -5.861 1.00 95.62 181 ALA A O 1
ATOM 1245 N N . ALA A 1 182 ? 6.970 12.840 -6.863 1.00 96.88 182 ALA A N 1
ATOM 1246 C CA . ALA A 1 182 ? 6.491 12.548 -8.212 1.00 96.88 182 ALA A CA 1
ATOM 1247 C C . ALA A 1 182 ? 5.921 11.124 -8.336 1.00 96.88 182 ALA A C 1
ATOM 1249 O O . ALA A 1 182 ? 4.848 10.942 -8.918 1.00 96.88 182 ALA A O 1
ATOM 1250 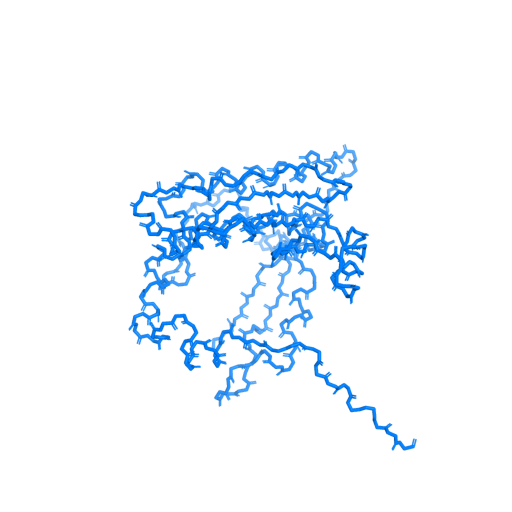N N . ARG A 1 183 ? 6.582 10.121 -7.735 1.00 97.19 183 ARG A N 1
ATOM 1251 C CA . ARG A 1 183 ? 6.083 8.733 -7.693 1.00 97.19 183 ARG A CA 1
ATOM 1252 C C . ARG A 1 183 ? 4.763 8.624 -6.921 1.00 97.19 183 ARG A C 1
ATOM 1254 O O . ARG A 1 183 ? 3.833 7.988 -7.405 1.00 97.19 183 ARG A O 1
ATOM 1261 N N . ARG A 1 184 ? 4.637 9.287 -5.763 1.00 96.31 184 ARG A N 1
ATOM 1262 C CA . ARG A 1 184 ? 3.373 9.330 -4.991 1.00 96.31 184 ARG A CA 1
ATOM 1263 C C . ARG A 1 184 ? 2.257 10.007 -5.785 1.00 96.31 184 ARG A C 1
ATOM 1265 O O . ARG A 1 184 ? 1.139 9.502 -5.833 1.00 96.31 184 ARG A O 1
ATOM 1272 N N . ALA A 1 185 ? 2.566 11.122 -6.446 1.00 96.81 185 ALA A N 1
ATOM 1273 C CA . ALA A 1 185 ? 1.607 11.842 -7.275 1.00 96.81 185 ALA A CA 1
ATOM 1274 C C . ALA A 1 185 ? 1.112 10.996 -8.458 1.00 96.81 185 ALA A C 1
ATOM 1276 O O . ALA A 1 185 ? -0.056 11.110 -8.823 1.00 96.81 185 ALA A O 1
ATOM 1277 N N . ALA A 1 186 ? 1.964 10.139 -9.033 1.00 97.69 186 ALA A N 1
ATOM 1278 C CA . ALA A 1 186 ? 1.565 9.201 -10.080 1.00 97.69 186 ALA A CA 1
ATOM 1279 C C . ALA A 1 186 ? 0.522 8.188 -9.584 1.00 97.69 186 ALA A C 1
ATOM 1281 O O . ALA A 1 186 ? -0.504 8.032 -10.238 1.00 97.69 186 ALA A O 1
ATOM 1282 N N . LEU A 1 187 ? 0.714 7.595 -8.398 1.00 97.25 187 LEU A N 1
ATOM 1283 C CA . LEU A 1 187 ? -0.292 6.706 -7.794 1.00 97.25 187 LEU A CA 1
ATOM 1284 C C . LEU A 1 187 ? -1.619 7.432 -7.549 1.00 97.25 187 LEU A C 1
ATOM 1286 O O . LEU A 1 187 ? -2.684 6.902 -7.844 1.00 97.25 187 LEU A O 1
ATOM 1290 N N . GLY A 1 188 ? -1.555 8.673 -7.059 1.00 95.31 188 GLY A N 1
ATOM 1291 C CA . GLY A 1 188 ? -2.751 9.484 -6.843 1.00 95.31 188 GLY A CA 1
ATOM 1292 C C . GLY A 1 188 ? -3.474 9.868 -8.139 1.00 95.31 188 GLY A C 1
ATOM 1293 O O . GLY A 1 188 ? -4.695 9.989 -8.128 1.00 95.31 188 GLY A O 1
ATOM 1294 N N . ARG A 1 189 ? -2.753 10.077 -9.252 1.00 96.94 189 ARG A N 1
ATOM 1295 C CA . ARG A 1 189 ? -3.375 10.264 -10.575 1.00 96.94 189 ARG A CA 1
ATOM 1296 C C . ARG A 1 189 ? -4.067 8.985 -11.030 1.00 96.94 189 ARG A C 1
ATOM 1298 O O . ARG A 1 189 ? -5.247 9.050 -11.348 1.00 96.94 189 ARG A O 1
ATOM 1305 N N . HIS A 1 190 ? -3.380 7.849 -10.932 1.00 96.00 190 HIS A N 1
ATOM 1306 C CA . HIS A 1 190 ? -3.917 6.553 -11.345 1.00 96.00 190 HIS A CA 1
ATOM 1307 C C . HIS A 1 190 ? -5.177 6.156 -10.557 1.00 96.00 190 HIS A C 1
ATOM 1309 O O . HIS A 1 190 ? -6.171 5.757 -11.149 1.00 96.00 190 HIS A O 1
ATOM 1315 N N . ASP A 1 191 ? -5.220 6.384 -9.236 1.00 96.12 191 ASP A N 1
ATOM 1316 C CA . ASP A 1 191 ? -6.456 6.222 -8.441 1.00 96.12 191 ASP A CA 1
ATOM 1317 C C . ASP A 1 191 ? -7.635 7.024 -9.013 1.00 96.12 191 ASP A C 1
ATOM 1319 O O . ASP A 1 191 ? -8.751 6.520 -9.064 1.00 96.12 191 ASP A O 1
ATOM 1323 N N . ARG A 1 192 ? -7.404 8.263 -9.467 1.00 94.50 192 ARG A N 1
ATOM 1324 C CA . ARG A 1 192 ? -8.462 9.126 -10.021 1.00 94.50 192 ARG A CA 1
ATOM 1325 C C . ARG A 1 192 ? -8.909 8.732 -11.427 1.00 94.50 192 ARG A C 1
ATOM 1327 O O . ARG A 1 192 ? -10.013 9.105 -11.809 1.00 94.50 192 ARG A O 1
ATOM 1334 N N . GLU A 1 193 ? -8.065 8.032 -12.175 1.00 94.56 193 GLU A N 1
ATOM 1335 C CA . GLU A 1 193 ? -8.344 7.579 -13.543 1.00 94.56 193 GLU A CA 1
ATOM 1336 C C . GLU A 1 193 ? -9.154 6.272 -13.565 1.00 94.56 193 GLU A C 1
ATOM 1338 O O . GLU A 1 193 ? -9.815 5.965 -14.556 1.00 94.56 193 GLU A O 1
ATOM 1343 N N . LEU A 1 194 ? -9.156 5.518 -12.462 1.00 93.44 194 LEU A N 1
ATOM 1344 C CA . LEU A 1 194 ? -9.894 4.265 -12.354 1.00 93.44 194 LEU A CA 1
ATOM 1345 C C . LEU A 1 194 ? -11.380 4.477 -12.060 1.00 93.44 194 LEU A C 1
ATOM 1347 O O . LEU A 1 194 ? -11.771 5.276 -11.209 1.00 93.44 194 LEU A O 1
ATOM 1351 N N . LEU A 1 195 ? -12.209 3.660 -12.713 1.00 91.62 195 LEU A N 1
ATOM 1352 C CA . LEU A 1 195 ? -13.655 3.617 -12.480 1.00 91.62 195 LEU A CA 1
ATOM 1353 C C . LEU A 1 195 ? -13.998 3.054 -11.096 1.00 91.62 195 LEU A C 1
ATOM 1355 O O . LEU A 1 195 ? -14.897 3.554 -10.426 1.00 91.62 195 LEU A O 1
ATOM 1359 N N . VAL A 1 196 ? -13.271 2.022 -10.659 1.00 92.88 196 VAL A N 1
ATOM 1360 C CA . VAL A 1 196 ? -13.451 1.399 -9.344 1.00 92.88 196 VAL A CA 1
ATOM 1361 C C . VAL A 1 196 ? -12.366 1.910 -8.411 1.00 92.88 196 VAL A C 1
ATOM 1363 O O . VAL A 1 196 ? -11.181 1.654 -8.625 1.00 92.88 196 VAL A O 1
ATOM 1366 N N . ARG A 1 197 ? -12.760 2.619 -7.352 1.00 93.56 197 ARG A N 1
ATOM 1367 C CA . ARG A 1 197 ? -11.825 3.300 -6.435 1.00 93.56 197 ARG A CA 1
ATOM 1368 C C . ARG A 1 197 ? -11.863 2.786 -5.004 1.00 93.56 197 ARG A C 1
ATOM 1370 O O . ARG A 1 197 ? -11.023 3.170 -4.196 1.00 93.56 197 ARG A O 1
ATOM 1377 N N . GLU A 1 198 ? -12.772 1.869 -4.709 1.00 92.06 198 GLU A N 1
ATOM 1378 C CA . GLU A 1 198 ? -12.956 1.268 -3.392 1.00 92.06 198 GLU A CA 1
ATOM 1379 C C . GLU A 1 198 ? -12.651 -0.232 -3.465 1.00 92.06 198 GLU A C 1
ATOM 1381 O O . GLU A 1 198 ? -12.993 -0.900 -4.442 1.00 92.06 198 GLU A O 1
ATOM 1386 N N . SER A 1 199 ? -11.971 -0.785 -2.456 1.00 94.38 199 SER A N 1
ATOM 1387 C CA . SER A 1 199 ? -11.554 -2.198 -2.456 1.00 94.38 199 SER A CA 1
ATOM 1388 C C . SER A 1 199 ? -12.742 -3.157 -2.530 1.00 94.38 199 SER A C 1
ATOM 1390 O O . SER A 1 199 ? -12.720 -4.103 -3.313 1.00 94.38 199 SER A O 1
ATOM 1392 N N . HIS A 1 200 ? -13.799 -2.881 -1.764 1.00 92.44 200 HIS A N 1
ATOM 1393 C CA . HIS A 1 200 ? -14.997 -3.721 -1.688 1.00 92.44 200 HIS A CA 1
ATOM 1394 C C . HIS A 1 200 ? -15.890 -3.653 -2.942 1.00 92.44 200 HIS A C 1
ATOM 1396 O O . HIS A 1 200 ? -16.789 -4.474 -3.086 1.00 92.44 200 HIS A O 1
ATOM 1402 N N . GLN A 1 201 ? -15.634 -2.712 -3.859 1.00 92.31 201 GLN A N 1
ATOM 1403 C CA . GLN A 1 201 ? -16.343 -2.599 -5.141 1.00 92.31 201 GLN A CA 1
ATOM 1404 C C . GLN A 1 201 ? -15.599 -3.263 -6.306 1.00 92.31 201 GLN A C 1
ATOM 1406 O O . GLN A 1 201 ? -16.084 -3.243 -7.436 1.00 92.31 201 GLN A O 1
ATOM 1411 N N . ASN A 1 202 ? -14.421 -3.851 -6.073 1.00 94.56 202 ASN A N 1
ATOM 1412 C CA . ASN A 1 202 ? -13.720 -4.587 -7.118 1.00 94.56 202 ASN A CA 1
ATOM 1413 C C . ASN A 1 202 ? -14.529 -5.840 -7.509 1.00 94.56 202 ASN A C 1
ATOM 1415 O O . ASN A 1 202 ? -14.665 -6.745 -6.682 1.00 94.56 202 ASN A O 1
ATOM 1419 N N . PRO A 1 203 ? -15.022 -5.944 -8.760 1.00 93.44 203 PRO A N 1
ATOM 1420 C CA . PRO A 1 203 ? -15.905 -7.035 -9.159 1.00 93.44 203 PRO A CA 1
ATOM 1421 C C . PRO A 1 203 ? -15.225 -8.406 -9.091 1.00 93.44 203 PRO A C 1
ATOM 1423 O O . PRO A 1 203 ? -15.884 -9.385 -8.762 1.00 93.44 203 PRO A O 1
ATOM 1426 N N . ALA A 1 204 ? -13.914 -8.490 -9.350 1.00 94.69 204 ALA A N 1
ATOM 1427 C CA . ALA A 1 204 ? -13.183 -9.753 -9.231 1.00 94.69 204 ALA A CA 1
ATOM 1428 C C . ALA A 1 204 ? -13.073 -10.211 -7.772 1.00 94.69 204 ALA A C 1
ATOM 1430 O O . ALA A 1 204 ? -13.238 -11.391 -7.477 1.00 94.69 204 ALA A O 1
ATOM 1431 N N . VAL A 1 205 ? -12.841 -9.274 -6.847 1.00 95.38 205 VAL A N 1
ATOM 1432 C CA . VAL A 1 205 ? -12.786 -9.579 -5.411 1.00 95.38 205 VAL A CA 1
ATOM 1433 C C . VAL A 1 205 ? -14.175 -9.948 -4.896 1.00 95.38 205 VAL A C 1
ATOM 1435 O O . VAL A 1 205 ? -14.313 -10.947 -4.198 1.00 95.38 205 VAL A O 1
ATOM 1438 N N . ALA A 1 206 ? -15.213 -9.200 -5.277 1.00 94.12 206 ALA A N 1
ATOM 1439 C CA . ALA A 1 206 ? -16.591 -9.513 -4.905 1.00 94.12 206 ALA A CA 1
ATOM 1440 C C . ALA A 1 206 ? -17.004 -10.917 -5.381 1.00 94.12 206 ALA A C 1
ATOM 1442 O O . ALA A 1 206 ? -17.590 -11.676 -4.611 1.00 94.12 206 ALA A O 1
ATOM 1443 N N . GLN A 1 207 ? -16.631 -11.286 -6.611 1.00 95.12 207 GLN A N 1
ATOM 1444 C CA . GLN A 1 207 ? -16.850 -12.626 -7.150 1.00 95.12 207 GLN A CA 1
ATOM 1445 C C . GLN A 1 207 ? -16.082 -13.698 -6.362 1.00 95.12 207 GLN A C 1
ATOM 1447 O O . GLN A 1 207 ? -16.673 -14.700 -5.970 1.00 95.12 207 GLN A O 1
ATOM 1452 N N . LEU A 1 208 ? -14.795 -13.471 -6.063 1.00 95.94 208 LEU A N 1
ATOM 1453 C CA . LEU A 1 208 ? -13.976 -14.394 -5.269 1.00 95.94 208 LEU A CA 1
ATOM 1454 C C . LEU A 1 208 ? -14.591 -14.665 -3.887 1.00 95.94 208 LEU A C 1
ATOM 1456 O O . LEU A 1 208 ? -14.595 -15.803 -3.418 1.00 95.94 208 LEU A O 1
ATOM 1460 N N . TYR A 1 209 ? -15.134 -13.637 -3.233 1.00 96.56 209 TYR A N 1
ATOM 1461 C CA . TYR A 1 209 ? -15.861 -13.827 -1.980 1.00 96.56 209 TYR A CA 1
ATOM 1462 C C . TYR A 1 209 ? -17.166 -14.595 -2.188 1.00 96.56 209 TYR A C 1
ATOM 1464 O O . TYR A 1 209 ? -17.378 -15.597 -1.515 1.00 96.56 209 TYR A O 1
ATOM 1472 N N . ALA A 1 210 ? -17.999 -14.201 -3.150 1.00 96.00 210 ALA A N 1
ATOM 1473 C CA . ALA A 1 210 ? -19.288 -14.850 -3.385 1.00 96.00 210 ALA A CA 1
ATOM 1474 C C . ALA A 1 210 ? -19.170 -16.345 -3.738 1.00 96.00 210 ALA A C 1
ATOM 1476 O O . ALA A 1 210 ? -19.991 -17.145 -3.295 1.00 96.00 210 ALA A O 1
ATOM 1477 N N . GLU A 1 211 ? -18.162 -16.720 -4.525 1.00 96.88 211 GLU A N 1
ATOM 1478 C CA . GLU A 1 211 ? -18.025 -18.076 -5.067 1.00 96.88 211 GLU A CA 1
ATOM 1479 C C . GLU A 1 211 ? -17.102 -18.977 -4.241 1.00 96.88 211 GLU A C 1
ATOM 1481 O O . GLU A 1 211 ? -17.254 -20.198 -4.275 1.00 96.88 211 GLU A O 1
ATOM 1486 N N . PHE A 1 212 ? -16.146 -18.403 -3.502 1.00 96.44 212 PHE A N 1
ATOM 1487 C CA . PHE A 1 212 ? -15.103 -19.187 -2.842 1.00 96.44 212 PHE A CA 1
ATOM 1488 C C . PHE A 1 212 ? -14.902 -18.839 -1.368 1.00 96.44 212 PHE A C 1
ATOM 1490 O O . PHE A 1 212 ? -15.012 -19.732 -0.530 1.00 96.44 212 PHE A O 1
ATOM 1497 N N . LEU A 1 213 ? -14.616 -17.578 -1.025 1.00 96.81 213 LEU A N 1
ATOM 1498 C CA . LEU A 1 213 ? -14.229 -17.186 0.346 1.00 96.81 213 LEU A CA 1
ATOM 1499 C C . LEU A 1 213 ? -15.413 -16.920 1.292 1.00 96.81 213 LEU A C 1
ATOM 1501 O O . LEU A 1 213 ? -15.208 -16.702 2.489 1.00 96.81 213 LEU A O 1
ATOM 1505 N N . GLU A 1 214 ? -16.637 -16.940 0.773 1.00 96.50 214 GLU A N 1
ATOM 1506 C CA . GLU A 1 214 ? -17.896 -16.601 1.440 1.00 96.50 214 GLU A CA 1
ATOM 1507 C C . GLU A 1 214 ? -17.982 -15.113 1.817 1.00 96.50 214 GLU A C 1
ATOM 1509 O O . GLU A 1 214 ? -18.483 -14.286 1.058 1.00 96.50 214 GLU A O 1
ATOM 1514 N N . LYS A 1 215 ? -17.482 -14.739 2.995 1.00 96.12 215 LYS A N 1
ATOM 1515 C CA . LYS A 1 215 ? -17.519 -13.367 3.516 1.00 96.12 215 LYS A CA 1
ATOM 1516 C C . LYS A 1 215 ? -16.204 -13.023 4.211 1.00 96.12 215 LYS A C 1
ATOM 1518 O O . LYS A 1 215 ? -15.543 -13.935 4.708 1.00 96.12 215 LYS A O 1
ATOM 1523 N N . PRO A 1 216 ? -15.838 -11.734 4.317 1.00 96.06 216 PRO A N 1
ATOM 1524 C CA . PRO A 1 216 ? -14.723 -11.327 5.162 1.00 96.06 216 PRO A CA 1
ATOM 1525 C C . PRO A 1 216 ? -14.891 -11.879 6.581 1.00 96.06 216 PRO A C 1
ATOM 1527 O O . PRO A 1 216 ? -15.986 -11.813 7.147 1.00 96.06 216 PRO A O 1
ATOM 1530 N N . LEU A 1 217 ? -13.811 -12.421 7.144 1.00 96.44 217 LEU A N 1
ATOM 1531 C CA . LEU A 1 217 ? -13.783 -13.057 8.467 1.00 96.44 217 LEU A CA 1
ATOM 1532 C C . LEU A 1 217 ? -14.603 -14.363 8.576 1.00 96.44 217 LEU A C 1
ATOM 1534 O O . LEU A 1 217 ? -14.916 -14.806 9.680 1.00 96.44 217 LEU A O 1
ATOM 1538 N N . SER A 1 218 ? -14.963 -15.002 7.455 1.00 97.75 218 SER A N 1
ATOM 1539 C CA . SER A 1 218 ? -15.392 -16.413 7.437 1.00 97.75 218 SER A CA 1
ATOM 1540 C C . SER A 1 218 ? -14.256 -17.346 7.874 1.00 97.75 218 SER A C 1
ATOM 1542 O O . SER A 1 218 ? -13.088 -16.961 7.813 1.00 97.75 218 SER A O 1
ATOM 1544 N N . HIS A 1 219 ? -14.575 -18.596 8.233 1.00 97.00 219 HIS A N 1
ATOM 1545 C CA . HIS A 1 219 ? -13.552 -19.611 8.521 1.00 97.00 219 HIS A CA 1
ATOM 1546 C C . HIS A 1 219 ? -12.545 -19.730 7.372 1.00 97.00 219 HIS A C 1
ATOM 1548 O O . HIS A 1 219 ? -11.345 -19.629 7.594 1.00 97.00 219 HIS A O 1
ATOM 1554 N N . ARG A 1 220 ? -13.035 -19.868 6.134 1.00 95.81 220 ARG A N 1
ATOM 1555 C CA . ARG A 1 220 ? -12.183 -20.029 4.953 1.00 95.81 220 ARG A CA 1
ATOM 1556 C C . ARG A 1 220 ? -11.329 -18.794 4.661 1.00 95.81 220 ARG A C 1
ATOM 1558 O O . ARG A 1 220 ? -10.146 -18.934 4.383 1.00 95.81 220 ARG A O 1
ATOM 1565 N N . SER A 1 221 ? -11.891 -17.583 4.734 1.00 96.69 221 SER A N 1
ATOM 1566 C CA . SER A 1 221 ? -11.094 -16.361 4.534 1.00 96.69 221 SER A CA 1
ATOM 1567 C C . SER A 1 221 ? -10.044 -16.181 5.634 1.00 96.69 221 SER A C 1
ATOM 1569 O O . SER A 1 221 ? -8.934 -15.752 5.346 1.00 96.69 221 SER A O 1
ATOM 1571 N N . HIS A 1 222 ? -10.363 -16.562 6.874 1.00 96.19 222 HIS A N 1
ATOM 1572 C CA . HIS A 1 222 ? -9.425 -16.503 7.987 1.00 96.19 222 HIS A CA 1
ATOM 1573 C C . HIS A 1 222 ? -8.315 -17.555 7.856 1.00 96.19 222 HIS A C 1
ATOM 1575 O O . HIS A 1 222 ? -7.165 -17.274 8.159 1.00 96.19 222 HIS A O 1
ATOM 1581 N N . GLU A 1 223 ? -8.636 -18.760 7.399 1.00 94.31 223 GLU A N 1
ATOM 1582 C CA . GLU A 1 223 ? -7.653 -19.819 7.157 1.00 94.31 223 GLU A CA 1
ATOM 1583 C C . GLU A 1 223 ? -6.683 -19.466 6.022 1.00 94.31 223 GLU A C 1
ATOM 1585 O O . GLU A 1 223 ? -5.492 -19.729 6.139 1.00 94.31 223 GLU A O 1
ATOM 1590 N N . LEU A 1 224 ? -7.178 -18.845 4.944 1.00 95.25 224 LEU A N 1
ATOM 1591 C CA . LEU A 1 224 ? -6.387 -18.600 3.734 1.00 95.25 224 LEU A CA 1
ATOM 1592 C C . LEU A 1 224 ? -5.714 -17.224 3.676 1.00 95.25 224 LEU A C 1
ATOM 1594 O O . LEU A 1 224 ? -4.694 -17.080 3.012 1.00 95.25 224 LEU A O 1
ATOM 1598 N N . LEU A 1 225 ? -6.299 -16.191 4.291 1.00 96.06 225 LEU A N 1
ATOM 1599 C CA . LEU A 1 225 ? -5.865 -14.797 4.105 1.00 96.06 225 LEU A CA 1
ATOM 1600 C C . LEU A 1 225 ? -5.347 -14.138 5.387 1.00 96.06 225 LEU A C 1
ATOM 1602 O O . LEU A 1 225 ? -4.963 -12.967 5.354 1.00 96.06 225 LEU A O 1
ATOM 1606 N N . HIS A 1 226 ? -5.373 -14.837 6.525 1.00 96.00 226 HIS A N 1
ATOM 1607 C CA . HIS A 1 226 ? -4.839 -14.324 7.785 1.00 96.00 226 HIS A CA 1
ATOM 1608 C C . HIS A 1 226 ? -3.592 -15.101 8.200 1.00 96.00 226 HIS A C 1
ATOM 1610 O O . HIS A 1 226 ? -3.406 -16.266 7.873 1.00 96.00 226 HIS A O 1
ATOM 1616 N N . THR A 1 227 ? -2.734 -14.441 8.970 1.00 95.00 227 THR A N 1
ATOM 1617 C CA . THR A 1 227 ? -1.521 -15.043 9.521 1.00 95.00 227 THR A CA 1
ATOM 1618 C C . THR A 1 227 ? -1.286 -14.530 10.937 1.00 95.00 227 THR A C 1
ATOM 1620 O O . THR A 1 227 ? -1.957 -13.603 11.401 1.00 95.00 227 THR A O 1
ATOM 1623 N N . VAL A 1 228 ? -0.328 -15.130 11.632 1.00 92.94 228 VAL A N 1
ATOM 1624 C CA . VAL A 1 228 ? 0.051 -14.773 12.999 1.00 92.94 228 VAL A CA 1
ATOM 1625 C C . VAL A 1 228 ? 1.490 -14.273 13.040 1.00 92.94 228 VAL A C 1
ATOM 1627 O O . VAL A 1 228 ? 2.327 -14.628 12.212 1.00 92.94 228 VAL A O 1
ATOM 1630 N N . TYR A 1 229 ? 1.778 -13.432 14.026 1.00 90.38 229 TYR A N 1
ATOM 1631 C CA . TYR A 1 229 ? 3.104 -12.880 14.287 1.00 90.38 229 TYR A CA 1
ATOM 1632 C C . TYR A 1 229 ? 3.416 -13.032 15.780 1.00 90.38 229 TYR A C 1
ATOM 1634 O O . TYR A 1 229 ? 2.504 -13.009 16.604 1.00 90.38 229 TYR A O 1
ATOM 1642 N N . GLY A 1 230 ? 4.697 -13.161 16.139 1.00 81.25 230 GLY A N 1
ATOM 1643 C CA . GLY A 1 230 ? 5.126 -13.169 17.547 1.00 81.25 230 GLY A CA 1
ATOM 1644 C C . GLY A 1 230 ? 4.965 -14.504 18.287 1.00 81.25 230 GLY A C 1
ATOM 1645 O O . GLY A 1 230 ? 4.840 -14.507 19.509 1.00 81.25 230 GLY A O 1
ATOM 1646 N N . GLY A 1 231 ? 4.980 -15.639 17.577 1.00 67.50 231 GLY A N 1
ATOM 1647 C CA . GLY A 1 231 ? 5.080 -16.955 18.214 1.00 67.50 231 GLY A CA 1
ATOM 1648 C C . GLY A 1 231 ? 6.374 -17.095 19.028 1.00 67.50 231 GLY A C 1
ATOM 1649 O O . GLY A 1 231 ? 7.418 -16.578 18.631 1.00 67.50 231 GLY A O 1
ATOM 1650 N N . ALA A 1 232 ? 6.309 -17.782 20.172 1.00 46.16 232 ALA A N 1
ATOM 1651 C CA . ALA A 1 232 ? 7.476 -18.025 21.013 1.00 46.16 232 ALA A CA 1
ATOM 1652 C C . ALA A 1 232 ? 8.559 -18.764 20.214 1.00 46.16 232 ALA A C 1
ATOM 1654 O O . ALA A 1 232 ? 8.344 -19.886 19.751 1.00 46.16 232 ALA A O 1
ATOM 1655 N N . VAL A 1 233 ? 9.743 -18.160 20.100 1.00 42.88 233 VAL A N 1
ATOM 1656 C CA . VAL A 1 233 ? 10.960 -18.918 19.815 1.00 42.88 233 VAL A CA 1
ATOM 1657 C C . VAL A 1 233 ? 11.060 -19.944 20.940 1.00 42.88 233 VAL A C 1
ATOM 1659 O O . VAL A 1 233 ? 11.195 -19.568 22.104 1.00 42.88 233 VAL A O 1
ATOM 1662 N N . LYS A 1 234 ? 10.929 -21.239 20.633 1.00 37.22 234 LYS A N 1
ATOM 1663 C CA . LYS A 1 234 ? 11.360 -22.273 21.574 1.00 37.22 234 LYS A CA 1
ATOM 1664 C C . LYS A 1 234 ? 12.871 -22.112 21.707 1.00 37.22 234 LYS A C 1
ATOM 1666 O O . LYS A 1 234 ? 13.620 -22.655 20.903 1.00 37.22 234 LYS A O 1
ATOM 1671 N N . GLU A 1 235 ? 13.306 -21.322 22.684 1.00 37.91 235 GLU A N 1
ATOM 1672 C CA . GLU A 1 235 ? 14.667 -21.394 23.193 1.00 37.91 235 GLU A CA 1
ATOM 1673 C C . GLU A 1 235 ? 14.868 -22.830 23.680 1.00 37.91 235 GLU A C 1
ATOM 1675 O O . GLU A 1 235 ? 14.342 -23.237 24.719 1.00 37.91 235 GLU A O 1
ATOM 1680 N N . GLY A 1 236 ? 15.569 -23.626 22.873 1.00 35.25 236 GLY A N 1
ATOM 1681 C CA . GLY A 1 236 ? 16.167 -24.865 23.332 1.00 35.25 236 GLY A CA 1
ATOM 1682 C C . GLY A 1 236 ? 17.154 -24.507 24.431 1.00 35.25 236 GLY A C 1
ATOM 1683 O O . GLY A 1 236 ? 18.224 -23.974 24.155 1.00 35.25 236 GLY A O 1
ATOM 1684 N N . ARG A 1 237 ? 16.751 -24.737 25.680 1.00 38.66 237 ARG A N 1
ATOM 1685 C CA . ARG A 1 237 ? 17.691 -24.919 26.779 1.00 38.66 237 ARG A CA 1
ATOM 1686 C C . ARG A 1 237 ? 18.197 -26.349 26.676 1.00 38.66 237 ARG A C 1
ATOM 1688 O O . ARG A 1 237 ? 17.466 -27.254 27.069 1.00 38.66 237 ARG A O 1
ATOM 1695 N N . ASP A 1 238 ? 19.405 -26.495 26.155 1.00 34.41 238 ASP A N 1
ATOM 1696 C CA . ASP A 1 238 ? 20.350 -27.513 26.614 1.00 34.41 238 ASP A CA 1
ATOM 1697 C C . ASP A 1 238 ? 21.454 -26.793 27.400 1.00 34.41 238 ASP A C 1
ATOM 1699 O O . ASP A 1 238 ? 21.900 -25.716 26.931 1.00 34.41 238 ASP A O 1
#

Foldseek 3Di:
DAAEEEFLAPCVQVVQVDQQQADPPPSHGPHPYYAYPQRVVVVCVVVVHDPVPDDDDQDDPDVSFAALLVLLQQFFCSVVFQVLLVQQCVFVVPPPDDLTSPWDWDDPDDQKTKTWDDTNNDIFMEMTGFAPVRCVVQVVCVVVVNHRHDYYHHANHGGGRLRHPRDDDDDPPDDPVVSSVVSSVVSVVVNVVDPGRHGCPRVSVVCCCVPPVVDPPDPSCCSNPPDDDDDDDPPPDD

Secondary structure (DSSP, 8-state):
---EEEES-SHHHHHHT-TTSB-TTT--BS-SEEEEHHHHHHHHHHTT--GGGSPP-PPPTTTT---HHHHHTTSTTHHHHHHHHHHHHHHS---S--SS--PPPEEEETTEEEEEEEETTEEEEEEEEESGGGTHHHHHHHHTT----SEEEEESSTTSGGG-TTSPPPPTT--HHHHHHHHHHHHHHHHHH-S--SGGG-HHHHHHIIIII-STT-HHHHHHH-------------

pLDDT: mean 91.95, std 11.98, range [34.41, 98.56]

Sequence (238 aa):
MASVSVMPCTAKKHEAARPELCAPESGLPDVDVVITVAELAVWLKEAGIDLPSLADEPFDAPLGRYSGAGVVFGASGGVMEAALRTAVAVVDGGGAFAPQSGIVFEPAGPGVSRAEFTLGGRALAAVVVSGLANAAPLLAAVAEGRADFQFMEVMCCPGGCVAGGGTPKLLPGVDVAAAVAARRAALGRHDRELLVRESHQNPAVAQLYAEFLEKPLSHRSHELLHTVYGGAVKEGRD

Radius of gyration: 19.9 Å; chains: 1; bounding box: 48×45×55 Å